Protein AF-A0A9W6WZP4-F1 (afdb_monomer_lite)

Sequence (362 aa):
MSSGFSYPQPSFQSSIYNPAFYLSLDSIGYLTYDYAQILYLSLTIGGYLSFSGSSRSISITGTSSYIDCREYRQSGTMYDLGLFEYINGVSFGSATPNKFLLCDSSSNIGGLSAVTATTLSCTNVRQGLTYYDFSSFITSIPTSLSLNDLSTSGDISCSGVINGSLAYGNQSAITTVGSLTELGINSTATNDNHIERDLDATNNNLRIGVNNSTSMILTTTGRLGLGTTSPSATLHVPGCNSFVFGAGGTTVYRLRTDSGATESALGPITYQWRTMPFTFRISKRKDKKYDAVFHDGRLVSFGGIKRNDEPYQQYRDSTPLRAFSKYDHGKIEQNQQFYKRHGPIDNSKPYTASWFSKKYLW

pLDDT: mean 71.57, std 16.2, range [43.97, 98.0]

Organism: NCBI:txid2077276

Secondary structure (DSSP, 8-state):
------PPPP----SS----PEEEE-TTS-EEEE-----------SS-----SS-------STT-----SEEEETTEEEEGGG----TT-------TTS-----TTS--TT-S----S----S-EEETTEEE-TTTTTS--SS----S----SS----SS---S------GGG-------S---------S---------SSSPPEEEEETTEEEEEE-TTS-EEES-SS-SSSEE-TT--EEEE-TT------EE-TT--EE--SS-EEEE----SEEEEE-SSTTEEEEEEETTS-EEEEEEB-TTSPBPPBS---STT-TTGGGB---HHHHHHHHHHH-S--TTSTTSHHHHHHHHH-

Structure (mmCIF, N/CA/C/O backbone):
data_AF-A0A9W6WZP4-F1
#
_entry.id   AF-A0A9W6WZP4-F1
#
loop_
_atom_site.group_PDB
_atom_site.id
_atom_site.type_symbol
_atom_site.label_atom_id
_atom_site.label_alt_id
_atom_site.label_comp_id
_atom_site.label_asym_id
_atom_site.label_entity_id
_atom_site.label_seq_id
_atom_site.pdbx_PDB_ins_code
_atom_site.Cartn_x
_atom_site.Cartn_y
_atom_site.Cartn_z
_atom_site.occupancy
_atom_site.B_iso_or_equiv
_atom_site.auth_seq_id
_atom_site.auth_comp_id
_atom_site.auth_asym_id
_atom_site.auth_atom_id
_atom_site.pdbx_PDB_model_num
ATOM 1 N N . MET A 1 1 ? 73.571 -22.586 -117.538 1.00 43.97 1 MET A N 1
ATOM 2 C CA . MET A 1 1 ? 73.679 -21.414 -116.647 1.00 43.97 1 MET A CA 1
ATOM 3 C C . MET A 1 1 ? 72.561 -20.454 -117.024 1.00 43.97 1 MET A C 1
ATOM 5 O O . MET A 1 1 ? 72.673 -19.778 -118.032 1.00 43.97 1 MET A O 1
ATOM 9 N N . SER A 1 2 ? 71.448 -20.497 -116.290 1.00 45.25 2 SER A N 1
ATOM 10 C CA . SER A 1 2 ? 70.348 -19.532 -116.393 1.00 45.25 2 SER A CA 1
ATOM 11 C C . SER A 1 2 ? 70.480 -18.620 -115.181 1.00 45.25 2 SER A C 1
ATOM 13 O O . SER A 1 2 ? 70.347 -19.087 -114.052 1.00 45.25 2 SER A O 1
ATOM 15 N N . SER A 1 3 ? 70.855 -17.366 -115.407 1.00 45.88 3 SER A N 1
ATOM 16 C CA . SER A 1 3 ? 71.045 -16.355 -114.370 1.00 45.88 3 SER A CA 1
ATOM 17 C C . SER A 1 3 ? 69.692 -15.988 -113.755 1.00 45.88 3 SER A C 1
ATOM 19 O O . SER A 1 3 ? 68.936 -15.211 -114.336 1.00 45.88 3 SER A O 1
ATOM 21 N N . GLY A 1 4 ? 69.367 -16.566 -112.598 1.00 48.47 4 GLY A N 1
ATOM 22 C CA . GLY A 1 4 ? 68.228 -16.127 -111.795 1.00 48.47 4 GLY A CA 1
ATOM 23 C C . GLY A 1 4 ? 68.489 -14.712 -111.290 1.00 48.47 4 GLY A C 1
ATOM 24 O O . GLY A 1 4 ? 69.364 -14.508 -110.450 1.00 48.47 4 GLY A O 1
ATOM 25 N N . PHE A 1 5 ? 67.775 -13.730 -111.835 1.00 51.38 5 PHE A N 1
ATOM 26 C CA . PHE A 1 5 ? 67.802 -12.362 -111.331 1.00 51.38 5 PHE A CA 1
ATOM 27 C C . PHE A 1 5 ? 67.225 -12.350 -109.909 1.00 51.38 5 PHE A C 1
ATOM 29 O O . PHE A 1 5 ? 66.024 -12.515 -109.719 1.00 51.38 5 PHE A O 1
ATOM 36 N N . SER A 1 6 ? 68.083 -12.175 -108.903 1.00 50.78 6 SER A N 1
ATOM 37 C CA . SER A 1 6 ? 67.658 -11.885 -107.533 1.00 50.78 6 SER A CA 1
ATOM 38 C C . SER A 1 6 ? 67.468 -10.377 -107.419 1.00 50.78 6 SER A C 1
ATOM 40 O O . SER A 1 6 ? 68.445 -9.631 -107.355 1.00 50.78 6 SER A O 1
ATOM 42 N N . TYR A 1 7 ? 66.220 -9.915 -107.435 1.00 52.16 7 TYR A N 1
ATOM 43 C CA . TYR A 1 7 ? 65.926 -8.514 -107.150 1.00 52.16 7 TYR A CA 1
ATOM 44 C C . TYR A 1 7 ? 66.210 -8.229 -105.665 1.00 52.16 7 TYR A C 1
ATOM 46 O O . TYR A 1 7 ? 65.879 -9.062 -104.817 1.00 52.16 7 TYR A O 1
ATOM 54 N N . PRO A 1 8 ? 66.837 -7.092 -105.320 1.00 56.03 8 PRO A N 1
ATOM 55 C CA . PRO A 1 8 ? 66.985 -6.691 -103.928 1.00 56.03 8 PRO A CA 1
ATOM 56 C C . PRO A 1 8 ? 65.604 -6.546 -103.279 1.00 56.03 8 PRO A C 1
ATOM 58 O O . PRO A 1 8 ? 64.653 -6.089 -103.915 1.00 56.03 8 PRO A O 1
ATOM 61 N N . GLN A 1 9 ? 65.498 -6.947 -102.012 1.00 53.28 9 GLN A N 1
ATOM 62 C CA . GLN A 1 9 ? 64.268 -6.824 -101.237 1.00 53.28 9 GLN A CA 1
ATOM 63 C C . GLN A 1 9 ? 63.838 -5.342 -101.219 1.00 53.28 9 GLN A C 1
ATOM 65 O O . GLN A 1 9 ? 64.643 -4.499 -100.814 1.00 53.28 9 GLN A O 1
ATOM 70 N N . PRO A 1 10 ? 62.625 -4.984 -101.684 1.00 56.31 10 PRO A N 1
ATOM 71 C CA . PRO A 1 10 ? 62.213 -3.588 -101.724 1.00 56.31 10 PRO A CA 1
ATOM 72 C C . PRO A 1 10 ? 62.127 -3.033 -100.299 1.00 56.31 10 PRO A C 1
ATOM 74 O O . PRO A 1 10 ? 61.408 -3.564 -99.452 1.00 56.31 10 PRO A O 1
ATOM 77 N N . SER A 1 11 ? 62.879 -1.967 -100.027 1.00 53.88 11 SER A N 1
ATOM 78 C CA . SER A 1 11 ? 62.799 -1.226 -98.773 1.00 53.88 11 SER A CA 1
ATOM 79 C C . SER A 1 11 ? 61.711 -0.159 -98.890 1.00 53.88 11 SER A C 1
ATOM 81 O O . SER A 1 11 ? 61.812 0.776 -99.681 1.00 53.88 11 SER A O 1
ATOM 83 N N . PHE A 1 12 ? 60.654 -0.285 -98.090 1.00 53.53 12 PHE A N 1
ATOM 84 C CA . PHE A 1 12 ? 59.635 0.754 -97.969 1.00 53.53 12 PHE A CA 1
ATOM 85 C C . PHE A 1 12 ? 59.849 1.524 -96.665 1.00 53.53 12 PHE A C 1
ATOM 87 O O . PHE A 1 12 ? 59.634 0.997 -95.576 1.00 53.53 12 PHE A O 1
ATOM 94 N N . GLN A 1 13 ? 60.278 2.783 -96.772 1.00 48.25 13 GLN A N 1
ATOM 95 C CA . GLN A 1 13 ? 60.266 3.721 -95.651 1.00 48.25 13 GLN A CA 1
ATOM 96 C C . GLN A 1 13 ? 58.912 4.435 -95.611 1.00 48.25 13 GLN A C 1
ATOM 98 O O . GLN A 1 13 ? 58.697 5.419 -96.312 1.00 48.25 13 GLN A O 1
ATOM 103 N N . SER A 1 14 ? 57.997 3.948 -94.775 1.00 45.91 14 SER A N 1
ATOM 104 C CA . SER A 1 14 ? 56.860 4.739 -94.297 1.00 45.91 14 SER A CA 1
ATOM 105 C C . SER A 1 14 ? 57.083 5.037 -92.821 1.00 45.91 14 SER A C 1
ATOM 107 O O . SER A 1 14 ? 57.310 4.127 -92.027 1.00 45.91 14 SER A O 1
ATOM 109 N N . SER A 1 15 ? 57.036 6.314 -92.441 1.00 50.53 15 SER A N 1
ATOM 110 C CA . SER A 1 15 ? 57.308 6.774 -91.073 1.00 50.53 15 SER A CA 1
ATOM 111 C C . SER A 1 15 ? 56.202 6.437 -90.064 1.00 50.53 15 SER A C 1
ATOM 113 O O . SER A 1 15 ? 56.375 6.697 -88.877 1.00 50.53 15 SER A O 1
ATOM 115 N N . ILE A 1 16 ? 55.077 5.866 -90.508 1.00 47.09 16 ILE A N 1
ATOM 116 C CA . ILE A 1 16 ? 53.892 5.640 -89.660 1.00 47.09 16 ILE A CA 1
ATOM 117 C C . ILE A 1 16 ? 53.120 4.347 -89.970 1.00 47.09 16 ILE A C 1
ATOM 119 O O . ILE A 1 16 ? 52.165 4.033 -89.265 1.00 47.09 16 ILE A O 1
ATOM 123 N N . TYR A 1 17 ? 53.517 3.564 -90.980 1.00 45.38 17 TYR A N 1
ATOM 124 C CA . TYR A 1 17 ? 52.827 2.314 -91.317 1.00 45.38 17 TYR A CA 1
ATOM 125 C C . TYR A 1 17 ? 53.799 1.300 -91.935 1.00 45.38 17 TYR A C 1
ATOM 127 O O . TYR A 1 17 ? 54.176 1.435 -93.096 1.00 45.38 17 TYR A O 1
ATOM 135 N N . ASN A 1 18 ? 54.194 0.281 -91.165 1.00 53.34 18 ASN A N 1
ATOM 136 C CA . ASN A 1 18 ? 54.861 -0.922 -91.673 1.00 53.34 18 ASN A CA 1
ATOM 137 C C . ASN A 1 18 ? 53.870 -2.095 -91.598 1.00 53.34 18 ASN A C 1
ATOM 139 O O . ASN A 1 18 ? 53.863 -2.822 -90.601 1.00 53.34 18 ASN A O 1
ATOM 143 N N . PRO A 1 19 ? 52.978 -2.261 -92.587 1.00 51.47 19 PRO A N 1
ATOM 144 C CA . PRO A 1 19 ? 52.186 -3.470 -92.668 1.00 51.47 19 PRO A CA 1
ATOM 145 C C . PRO A 1 19 ? 53.136 -4.571 -93.133 1.00 51.47 19 PRO A C 1
ATOM 147 O O . PRO A 1 19 ? 53.687 -4.487 -94.226 1.00 51.47 19 PRO A O 1
ATOM 150 N N . ALA A 1 20 ? 53.358 -5.598 -92.317 1.00 50.22 20 ALA A N 1
ATOM 151 C CA . ALA A 1 20 ? 53.994 -6.813 -92.805 1.00 50.22 20 ALA A CA 1
ATOM 152 C C . ALA A 1 20 ? 53.077 -7.416 -93.885 1.00 50.22 20 ALA A C 1
ATOM 154 O O . ALA A 1 20 ? 52.102 -8.092 -93.572 1.00 50.22 20 ALA A O 1
ATOM 155 N N . PHE A 1 21 ? 53.333 -7.092 -95.151 1.00 55.66 21 PHE A N 1
ATOM 156 C CA . PHE A 1 21 ? 52.720 -7.751 -96.296 1.00 55.66 21 PHE A CA 1
ATOM 157 C C . PHE A 1 21 ? 53.487 -9.040 -96.572 1.00 55.66 21 PHE A C 1
ATOM 159 O O . PHE A 1 21 ? 54.720 -9.055 -96.593 1.00 55.66 21 PHE A O 1
ATOM 166 N N . TYR A 1 22 ? 52.760 -10.129 -96.799 1.00 54.91 22 TYR A N 1
ATOM 167 C CA . TYR A 1 22 ? 53.367 -11.357 -97.293 1.00 54.91 22 TYR A CA 1
ATOM 168 C C . TYR A 1 22 ? 53.525 -11.222 -98.807 1.00 54.91 22 TYR A C 1
ATOM 170 O O . TYR A 1 22 ? 52.541 -11.056 -99.524 1.00 54.91 22 TYR A O 1
ATOM 178 N N . LEU A 1 23 ? 54.770 -11.247 -99.282 1.00 54.41 23 LEU A N 1
ATOM 179 C CA . LEU A 1 23 ? 55.071 -11.362 -100.704 1.00 54.41 23 LEU A CA 1
ATOM 180 C C . LEU A 1 23 ? 55.164 -12.845 -101.053 1.00 54.41 23 LEU A C 1
ATOM 182 O O . LEU A 1 23 ? 55.965 -13.576 -100.468 1.00 54.41 23 LEU A O 1
ATOM 186 N N . SER A 1 24 ? 54.365 -13.282 -102.014 1.00 58.47 24 SER A N 1
ATOM 187 C CA . SER A 1 24 ? 54.436 -14.621 -102.599 1.00 58.47 24 SER A CA 1
ATOM 188 C C . SER A 1 24 ? 54.523 -14.513 -104.118 1.00 58.47 24 SER A C 1
ATOM 190 O O . SER A 1 24 ? 54.155 -13.494 -104.701 1.00 58.47 24 SER A O 1
ATOM 192 N N . LEU A 1 25 ? 55.054 -15.549 -104.764 1.00 60.50 25 LEU A N 1
ATOM 193 C CA . LEU A 1 25 ? 54.923 -15.704 -106.209 1.00 60.50 25 LEU A CA 1
ATOM 194 C C . LEU A 1 25 ? 53.608 -16.427 -106.488 1.00 60.50 25 LEU A C 1
ATOM 196 O O . LEU A 1 25 ? 53.311 -17.433 -105.838 1.00 60.50 25 LEU A O 1
ATOM 200 N N . ASP A 1 26 ? 52.839 -15.931 -107.448 1.00 64.06 26 ASP A N 1
ATOM 201 C CA . ASP A 1 26 ? 51.708 -16.678 -107.978 1.00 64.06 26 ASP A CA 1
ATOM 202 C C . ASP A 1 26 ? 52.184 -17.880 -108.814 1.00 64.06 26 ASP A C 1
ATOM 204 O O . ASP A 1 26 ? 53.377 -18.073 -109.075 1.00 64.06 26 ASP A O 1
ATOM 208 N N . SER A 1 27 ? 51.242 -18.718 -109.249 1.00 59.06 27 SER A N 1
ATOM 209 C CA . SER A 1 27 ? 51.539 -19.941 -110.008 1.00 59.06 27 SER A CA 1
ATOM 210 C C . SER A 1 27 ? 52.224 -19.701 -111.360 1.00 59.06 27 SER A C 1
ATOM 212 O O . SER A 1 27 ? 52.605 -20.665 -112.021 1.00 59.06 27 SER A O 1
ATOM 214 N N . ILE A 1 28 ? 52.347 -18.444 -111.792 1.00 65.62 28 ILE A N 1
ATOM 215 C CA . ILE A 1 28 ? 52.935 -18.020 -113.065 1.00 65.62 28 ILE A CA 1
ATOM 216 C C . ILE A 1 28 ? 54.260 -17.264 -112.847 1.00 65.62 28 ILE A C 1
ATOM 218 O O . ILE A 1 28 ? 54.920 -16.888 -113.815 1.00 65.62 28 ILE A O 1
ATOM 222 N N . GLY A 1 29 ? 54.689 -17.094 -111.591 1.00 60.16 29 GLY A N 1
ATOM 223 C CA . GLY A 1 29 ? 55.960 -16.473 -111.229 1.00 60.16 29 GLY A CA 1
ATOM 224 C C . GLY A 1 29 ? 55.917 -14.947 -111.119 1.00 60.16 29 GLY A C 1
ATOM 225 O O . GLY A 1 29 ? 56.980 -14.326 -111.128 1.00 60.16 29 GLY A O 1
ATOM 226 N N . TYR A 1 30 ? 54.734 -14.335 -110.998 1.00 62.56 30 TYR A N 1
ATOM 227 C CA . TYR A 1 30 ? 54.603 -12.906 -110.700 1.00 62.56 30 TYR A CA 1
ATOM 228 C C . TYR A 1 30 ? 54.438 -12.665 -109.198 1.00 62.56 30 TYR A C 1
ATOM 230 O O . TYR A 1 30 ? 53.863 -13.473 -108.475 1.00 62.56 30 TYR A O 1
ATOM 238 N N . LEU A 1 31 ? 54.971 -11.545 -108.711 1.00 57.06 31 LEU A N 1
ATOM 239 C CA . LEU A 1 31 ? 54.938 -11.182 -107.296 1.00 57.06 31 LEU A CA 1
ATOM 240 C C . LEU A 1 31 ? 53.551 -10.635 -106.909 1.00 57.06 31 LEU A C 1
ATOM 242 O O . LEU A 1 31 ? 53.106 -9.640 -107.479 1.00 57.06 31 LEU A O 1
ATOM 246 N N . THR A 1 32 ? 52.901 -11.237 -105.914 1.00 59.53 32 THR A N 1
ATOM 247 C CA . THR A 1 32 ? 51.626 -10.778 -105.332 1.00 59.53 32 THR A CA 1
ATOM 248 C C . THR A 1 32 ? 51.806 -10.340 -103.876 1.00 59.53 32 THR A C 1
ATOM 250 O O . THR A 1 32 ? 52.673 -10.871 -103.179 1.00 59.53 32 THR A O 1
ATOM 253 N N . TYR A 1 33 ? 51.000 -9.378 -103.407 1.00 58.97 33 TYR A N 1
ATOM 254 C CA . TYR A 1 33 ? 51.024 -8.865 -102.027 1.00 58.97 33 TYR A CA 1
ATOM 255 C C . TYR A 1 33 ? 49.627 -8.909 -101.386 1.00 58.97 33 TYR A C 1
ATOM 257 O O . TYR A 1 33 ? 48.634 -8.728 -102.088 1.00 58.97 33 TYR A O 1
ATOM 265 N N . ASP A 1 34 ? 49.559 -9.102 -100.061 1.00 57.06 34 ASP A N 1
ATOM 266 C CA . ASP A 1 34 ? 48.309 -9.057 -99.280 1.00 57.06 34 ASP A CA 1
ATOM 267 C C . ASP A 1 34 ? 48.497 -8.324 -97.930 1.00 57.06 34 ASP A C 1
ATOM 269 O O . ASP A 1 34 ? 49.597 -8.328 -97.366 1.00 57.06 34 ASP A O 1
ATOM 273 N N . TYR A 1 35 ? 47.453 -7.660 -97.415 1.00 53.34 35 TYR A N 1
ATOM 274 C CA . TYR A 1 35 ? 47.538 -6.776 -96.233 1.00 53.34 35 TYR A CA 1
ATOM 275 C C . TYR A 1 35 ? 47.220 -7.493 -94.903 1.00 53.34 35 TYR A C 1
ATOM 277 O O . TYR A 1 35 ? 46.187 -8.144 -94.768 1.00 53.34 35 TYR A O 1
ATOM 285 N N . ALA A 1 36 ? 48.036 -7.277 -93.860 1.00 54.62 36 ALA A N 1
ATOM 286 C CA . ALA A 1 36 ? 47.717 -7.679 -92.482 1.00 54.62 36 ALA A CA 1
ATOM 287 C C . ALA A 1 36 ? 46.726 -6.690 -91.823 1.00 54.62 36 ALA A C 1
ATOM 289 O O . ALA A 1 36 ? 46.988 -5.490 -91.757 1.00 54.62 36 ALA A O 1
ATOM 290 N N . GLN A 1 37 ? 45.581 -7.176 -91.330 1.00 48.94 37 GLN A N 1
ATOM 291 C CA . GLN A 1 37 ? 44.402 -6.340 -91.037 1.00 48.94 37 GLN A CA 1
ATOM 292 C C . GLN A 1 37 ? 44.351 -5.614 -89.673 1.00 48.94 37 GLN A C 1
ATOM 294 O O . GLN A 1 37 ? 43.348 -4.955 -89.409 1.00 48.94 37 GLN A O 1
ATOM 299 N N . ILE A 1 38 ? 45.356 -5.674 -88.786 1.00 48.91 38 ILE A N 1
ATOM 300 C CA . ILE A 1 38 ? 45.236 -5.024 -87.458 1.00 48.91 38 ILE A CA 1
ATOM 301 C C . ILE A 1 38 ? 46.539 -4.337 -87.022 1.00 48.91 38 ILE A C 1
ATOM 303 O O . ILE A 1 38 ? 47.577 -4.980 -86.892 1.00 48.91 38 ILE A O 1
ATOM 307 N N . LEU A 1 39 ? 46.457 -3.028 -86.748 1.00 47.19 39 LEU A N 1
ATOM 308 C CA . LEU A 1 39 ? 47.535 -2.186 -86.222 1.00 47.19 39 LEU A CA 1
ATOM 309 C C . LEU A 1 39 ? 47.189 -1.724 -84.793 1.00 47.19 39 LEU A C 1
ATOM 311 O O . LEU A 1 39 ? 46.224 -0.987 -84.603 1.00 47.19 39 LEU A O 1
ATOM 315 N N . TYR A 1 40 ? 47.994 -2.107 -83.798 1.00 50.44 40 TYR A N 1
ATOM 316 C CA . TYR A 1 40 ? 47.905 -1.571 -82.434 1.00 50.44 40 TYR A CA 1
ATOM 317 C C . TYR A 1 40 ? 48.814 -0.340 -82.305 1.00 50.44 40 TYR A C 1
ATOM 319 O O . TYR A 1 40 ? 50.035 -0.470 -82.265 1.00 50.44 40 TYR A O 1
ATOM 327 N N . LEU A 1 41 ? 48.228 0.859 -82.256 1.00 53.62 41 LEU A N 1
ATOM 328 C CA . LEU A 1 41 ? 48.945 2.112 -81.998 1.00 53.62 41 LEU A CA 1
ATOM 329 C C . LEU A 1 41 ? 48.732 2.546 -80.544 1.00 53.62 41 LEU A C 1
ATOM 331 O O . LEU A 1 41 ? 47.594 2.721 -80.111 1.00 53.62 41 LEU A O 1
ATOM 335 N N . SER A 1 42 ? 49.817 2.809 -79.818 1.00 58.12 42 SER A N 1
ATOM 336 C CA . SER A 1 42 ? 49.769 3.644 -78.614 1.00 58.12 42 SER A CA 1
ATOM 337 C C . SER A 1 42 ? 49.714 5.107 -79.057 1.00 58.12 42 SER A C 1
ATOM 339 O O . SER A 1 42 ? 50.691 5.621 -79.601 1.00 58.12 42 SER A O 1
ATOM 341 N N . LEU A 1 43 ? 48.574 5.775 -78.868 1.00 63.31 43 LEU A N 1
ATOM 342 C CA . LEU A 1 43 ? 48.374 7.171 -79.264 1.00 63.31 43 LEU A CA 1
ATOM 343 C C . LEU A 1 43 ? 48.440 8.089 -78.035 1.00 63.31 43 LEU A C 1
ATOM 345 O O . LEU A 1 43 ? 47.518 8.110 -77.224 1.00 63.31 43 LEU A O 1
ATOM 349 N N . THR A 1 44 ? 49.510 8.876 -77.924 1.00 65.25 44 THR A N 1
ATOM 350 C CA . THR A 1 44 ? 49.619 9.967 -76.941 1.00 65.25 44 THR A CA 1
ATOM 351 C C . THR A 1 44 ? 49.294 11.287 -77.632 1.00 65.25 44 THR A C 1
ATOM 353 O O . THR A 1 44 ? 49.992 11.682 -78.564 1.00 65.25 44 THR A O 1
ATOM 356 N N . ILE A 1 45 ? 48.246 11.984 -77.186 1.00 68.38 45 ILE A N 1
ATOM 357 C CA . ILE A 1 45 ? 47.808 13.262 -77.769 1.00 68.38 45 ILE A CA 1
ATOM 358 C C . ILE A 1 45 ? 48.088 14.378 -76.763 1.00 68.38 45 ILE A C 1
ATOM 360 O O . ILE A 1 45 ? 47.509 14.398 -75.683 1.00 68.38 45 ILE A O 1
ATOM 364 N N . GLY A 1 46 ? 48.955 15.329 -77.119 1.00 64.00 46 GLY A N 1
ATOM 365 C CA . GLY A 1 46 ? 49.271 16.512 -76.301 1.00 64.00 46 GLY A CA 1
ATOM 366 C C . GLY A 1 46 ? 48.266 17.666 -76.438 1.00 64.00 46 GLY A C 1
ATOM 367 O O . GLY A 1 46 ? 48.646 18.822 -76.295 1.00 64.00 46 GLY A O 1
ATOM 368 N N . GLY A 1 47 ? 47.011 17.375 -76.789 1.00 73.00 47 GLY A N 1
ATOM 369 C CA . GLY A 1 47 ? 45.992 18.363 -77.151 1.00 73.00 47 GLY A CA 1
ATOM 370 C C . GLY A 1 47 ? 44.594 17.748 -77.258 1.00 73.00 47 GLY A C 1
ATOM 371 O O . GLY A 1 47 ? 44.319 16.713 -76.657 1.00 73.00 47 GLY A O 1
ATOM 372 N N . TYR A 1 48 ? 43.700 18.375 -78.027 1.00 67.94 48 TYR A N 1
ATOM 373 C CA . TYR A 1 48 ? 42.313 17.915 -78.145 1.00 67.94 48 TYR A CA 1
ATOM 374 C C . TYR A 1 48 ? 42.181 16.684 -79.047 1.00 67.94 48 TYR A C 1
ATOM 376 O O . TYR A 1 48 ? 42.569 16.710 -80.215 1.00 67.94 48 TYR A O 1
ATOM 384 N N . LEU A 1 49 ? 41.545 15.634 -78.529 1.00 72.44 49 LEU A N 1
ATOM 385 C CA . LE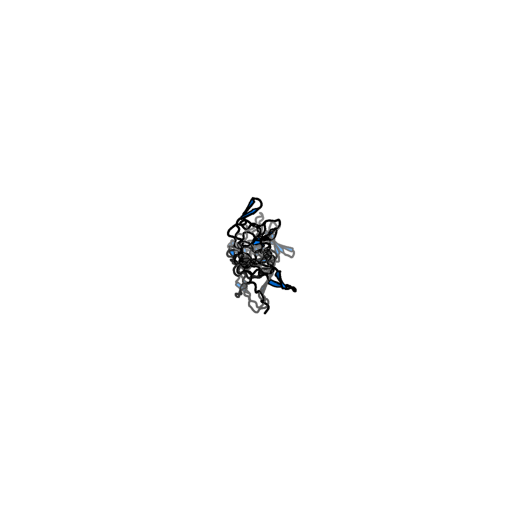U A 1 49 ? 41.029 14.532 -79.336 1.00 72.44 49 LEU A CA 1
ATOM 386 C C . LEU A 1 49 ? 39.604 14.871 -79.788 1.00 72.44 49 LEU A C 1
ATOM 388 O O . LEU A 1 49 ? 38.689 14.940 -78.970 1.00 72.44 49 LEU A O 1
ATOM 392 N N . SER A 1 50 ? 39.418 15.090 -81.091 1.00 74.12 50 SER A N 1
ATOM 393 C CA . SER A 1 50 ? 38.104 15.334 -81.688 1.00 74.12 50 SER A CA 1
ATOM 394 C C . SER A 1 50 ? 37.640 14.110 -82.462 1.00 74.12 50 SER A C 1
ATOM 396 O O . SER A 1 50 ? 38.370 13.570 -83.290 1.00 74.12 50 SER A O 1
ATOM 398 N N . PHE A 1 51 ? 36.402 13.700 -82.226 1.00 76.56 51 PHE A N 1
ATOM 399 C CA . PHE A 1 51 ? 35.722 12.721 -83.059 1.00 76.56 51 PHE A CA 1
ATOM 400 C C . PHE A 1 51 ? 34.810 13.496 -84.040 1.00 76.56 51 PHE A C 1
ATOM 402 O O . PHE A 1 51 ? 34.272 14.546 -83.684 1.00 76.56 51 PHE A O 1
ATOM 409 N N . SER A 1 52 ? 34.491 12.960 -85.231 1.00 74.81 52 SER A N 1
ATOM 410 C CA . SER A 1 52 ? 33.381 13.408 -86.127 1.00 74.81 52 SER A CA 1
ATOM 411 C C . SER A 1 52 ? 32.299 12.305 -86.294 1.00 74.81 52 SER A C 1
ATOM 413 O O . SER A 1 52 ? 32.590 11.153 -85.989 1.00 74.81 52 SER A O 1
ATOM 415 N N . GLY A 1 53 ? 31.039 12.637 -86.622 1.00 70.12 53 GLY A N 1
ATOM 416 C CA . GLY A 1 53 ? 29.949 11.653 -86.831 1.00 70.12 53 GLY A CA 1
ATOM 417 C C . GLY A 1 53 ? 28.907 11.496 -85.703 1.00 70.12 53 GLY A C 1
ATOM 418 O O . GLY A 1 53 ? 29.066 12.030 -84.606 1.00 70.12 53 GLY A O 1
ATOM 419 N N . SER A 1 54 ? 27.816 10.776 -86.003 1.00 67.94 54 SER A N 1
ATOM 420 C CA . SER A 1 54 ? 26.588 10.709 -85.183 1.00 67.94 54 SER A CA 1
ATOM 421 C C . SER A 1 54 ? 26.663 9.800 -83.948 1.00 67.94 54 SER A C 1
ATOM 423 O O . SER A 1 54 ? 25.844 9.942 -83.045 1.00 67.94 54 SER A O 1
ATOM 425 N N . SER A 1 55 ? 27.635 8.886 -83.871 1.00 65.38 55 SER A N 1
ATOM 426 C CA . SER A 1 55 ? 27.833 7.995 -82.719 1.00 65.38 55 SER A CA 1
ATOM 427 C C . SER A 1 55 ? 29.285 8.054 -82.267 1.00 65.38 55 SER A C 1
ATOM 429 O O . SER A 1 55 ? 30.197 7.768 -83.037 1.00 65.38 55 SER A O 1
ATOM 431 N N . ARG A 1 56 ? 29.499 8.465 -81.016 1.00 74.19 56 ARG A N 1
ATOM 432 C CA . ARG A 1 56 ? 30.825 8.663 -80.424 1.00 74.19 56 ARG A CA 1
ATOM 433 C C . ARG A 1 56 ? 30.870 7.897 -79.118 1.00 74.19 56 ARG A C 1
ATOM 435 O O . ARG A 1 56 ? 30.117 8.220 -78.206 1.00 74.19 56 ARG A O 1
ATOM 442 N N . SER A 1 57 ? 31.734 6.900 -79.027 1.00 69.56 57 SER A N 1
ATOM 443 C CA . SER A 1 57 ? 31.947 6.141 -77.798 1.00 69.56 57 SER A CA 1
ATOM 444 C C . SER A 1 57 ? 33.427 6.151 -77.460 1.00 69.56 57 SER A C 1
ATOM 446 O O . SER A 1 57 ? 34.246 5.731 -78.276 1.00 69.56 57 SER A O 1
ATOM 448 N N . ILE A 1 58 ? 33.760 6.597 -76.253 1.00 73.31 58 ILE A N 1
ATOM 449 C CA . ILE A 1 58 ? 35.079 6.382 -75.660 1.00 73.31 58 ILE A CA 1
ATOM 450 C C . ILE A 1 58 ? 34.908 5.217 -74.687 1.00 73.31 58 ILE A C 1
ATOM 452 O O . ILE A 1 58 ? 34.193 5.344 -73.697 1.00 73.31 58 ILE A O 1
ATOM 456 N N . SER A 1 59 ? 35.514 4.069 -74.992 1.00 71.38 59 SER A N 1
ATOM 457 C CA . SER A 1 59 ? 35.587 2.943 -74.061 1.00 71.38 59 SER A CA 1
ATOM 458 C C . SER A 1 59 ? 36.945 2.981 -73.378 1.00 71.38 59 SER A C 1
ATOM 460 O O . SER A 1 59 ? 37.976 2.988 -74.047 1.00 71.38 59 SER A O 1
ATOM 462 N N . ILE A 1 60 ? 36.936 3.052 -72.052 1.00 74.56 60 ILE A N 1
ATOM 463 C CA . ILE A 1 60 ? 38.145 3.039 -71.239 1.00 74.56 60 ILE A CA 1
ATOM 464 C C . ILE A 1 60 ? 38.144 1.725 -70.467 1.00 74.56 60 ILE A C 1
ATOM 466 O O . ILE A 1 60 ? 37.244 1.464 -69.672 1.00 74.56 60 ILE A O 1
ATOM 470 N N . THR A 1 61 ? 39.139 0.888 -70.731 1.00 69.62 61 THR A N 1
ATOM 471 C CA . THR A 1 61 ? 39.264 -0.455 -70.158 1.00 69.62 61 THR A CA 1
ATOM 472 C C . THR A 1 61 ? 40.631 -0.623 -69.509 1.00 69.62 61 THR A C 1
ATOM 474 O O . THR A 1 61 ? 41.615 -0.088 -70.014 1.00 69.62 61 THR A O 1
ATOM 477 N N . GLY A 1 62 ? 40.707 -1.431 -68.453 1.00 67.38 62 GLY A N 1
ATOM 478 C CA . GLY A 1 62 ? 41.947 -1.703 -67.724 1.00 67.38 62 GLY A CA 1
ATOM 479 C C . GLY A 1 62 ? 41.899 -1.212 -66.277 1.00 67.38 62 GLY A C 1
ATOM 480 O O . GLY A 1 62 ? 41.052 -0.408 -65.892 1.00 67.38 62 GLY A O 1
ATOM 481 N N . THR A 1 63 ? 42.792 -1.739 -65.443 1.00 66.06 63 THR A N 1
ATOM 482 C CA . THR A 1 63 ? 42.931 -1.310 -64.047 1.00 66.06 63 THR A CA 1
ATOM 483 C C . THR A 1 63 ? 43.594 0.068 -63.986 1.00 66.06 63 THR A C 1
ATOM 485 O O . THR A 1 63 ? 44.596 0.288 -64.663 1.00 66.06 63 THR A O 1
ATOM 488 N N . SER A 1 64 ? 43.064 0.970 -63.153 1.00 67.81 64 SER A N 1
ATOM 489 C CA . SER A 1 64 ? 43.586 2.334 -62.917 1.00 67.81 64 SER A CA 1
ATOM 490 C C . SER A 1 64 ? 43.396 3.351 -64.048 1.00 67.81 64 SER A C 1
ATOM 492 O O . SER A 1 64 ? 44.032 4.404 -64.037 1.00 67.81 64 SER A O 1
ATOM 494 N N . SER A 1 65 ? 42.514 3.091 -65.011 1.00 71.50 65 SER A N 1
ATOM 495 C CA . SER A 1 65 ? 42.120 4.116 -65.978 1.00 71.50 65 SER A CA 1
ATOM 496 C C . SER A 1 65 ? 41.162 5.129 -65.339 1.00 71.50 65 SER A C 1
ATOM 498 O O . SER A 1 65 ? 40.210 4.740 -64.666 1.00 71.50 65 SER A O 1
ATOM 500 N N . TYR A 1 66 ? 41.393 6.423 -65.557 1.00 66.50 66 TYR A N 1
ATOM 501 C CA . TYR A 1 66 ? 40.539 7.496 -65.046 1.00 66.50 66 TYR A CA 1
ATOM 502 C C . TYR A 1 66 ? 40.332 8.578 -66.109 1.00 66.50 66 TYR A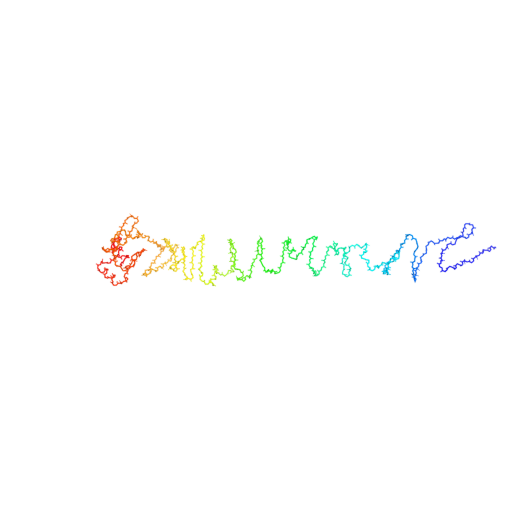 C 1
ATOM 504 O O . TYR A 1 66 ? 41.196 8.803 -66.956 1.00 66.50 66 TYR A O 1
ATOM 512 N N . ILE A 1 67 ? 39.174 9.238 -66.066 1.00 69.75 67 ILE A N 1
ATOM 513 C CA . ILE A 1 67 ? 38.919 10.484 -66.794 1.00 69.75 67 ILE A CA 1
ATOM 514 C C . ILE A 1 67 ? 39.034 11.604 -65.765 1.00 69.75 67 ILE A C 1
ATOM 516 O O . ILE A 1 67 ? 38.190 11.703 -64.878 1.00 69.75 67 ILE A O 1
ATOM 520 N N . ASP A 1 68 ? 40.063 12.440 -65.875 1.00 68.44 68 ASP A N 1
ATOM 521 C CA . ASP A 1 68 ? 40.139 13.687 -65.112 1.00 68.44 68 ASP A CA 1
ATOM 522 C C . ASP A 1 68 ? 39.501 14.798 -65.942 1.00 68.44 68 ASP A C 1
ATOM 524 O O . ASP A 1 68 ? 40.096 15.352 -66.867 1.00 68.44 68 ASP A O 1
ATOM 528 N N . CYS A 1 69 ? 38.219 15.027 -65.688 1.00 68.50 69 CYS A N 1
ATOM 529 C CA . CYS A 1 69 ? 37.407 15.987 -66.408 1.00 68.50 69 CYS A CA 1
ATOM 530 C C . CYS A 1 69 ? 36.546 16.734 -65.394 1.00 68.50 69 CYS A C 1
ATOM 532 O O . CYS A 1 69 ? 35.698 16.136 -64.736 1.00 68.50 69 CYS A O 1
ATOM 534 N N . ARG A 1 70 ? 36.771 18.045 -65.263 1.00 69.75 70 ARG A N 1
ATOM 535 C CA . ARG A 1 70 ? 35.928 18.919 -64.434 1.00 69.75 70 ARG A CA 1
ATOM 536 C C . ARG A 1 70 ? 34.759 19.524 -65.203 1.00 69.75 70 ARG A C 1
ATOM 538 O O . ARG A 1 70 ? 33.732 19.816 -64.609 1.00 69.75 70 ARG A O 1
ATOM 545 N N . GLU A 1 71 ? 34.885 19.676 -66.517 1.00 77.50 71 GLU A N 1
ATOM 546 C CA . GLU A 1 71 ? 33.891 20.365 -67.338 1.00 77.50 71 GLU A CA 1
ATOM 547 C C . GLU A 1 71 ? 33.554 19.557 -68.594 1.00 77.50 71 GLU A C 1
ATOM 549 O O . GLU A 1 71 ? 34.437 19.169 -69.362 1.00 77.50 71 GLU A O 1
ATOM 554 N N . TYR A 1 72 ? 32.261 19.354 -68.836 1.00 79.12 72 TYR A N 1
ATOM 555 C CA . TYR A 1 72 ? 31.725 18.852 -70.097 1.00 79.12 72 TYR A CA 1
ATOM 556 C C . TYR A 1 72 ? 31.013 19.989 -70.825 1.00 79.12 72 TYR A C 1
ATOM 558 O O . TYR A 1 72 ? 30.219 20.707 -70.228 1.00 79.12 72 TYR A O 1
ATOM 566 N N . ARG A 1 73 ? 31.262 20.168 -72.126 1.00 73.56 73 ARG A N 1
ATOM 567 C CA . ARG A 1 73 ? 30.587 21.200 -72.923 1.00 73.56 73 ARG A CA 1
ATOM 568 C C . ARG A 1 73 ? 29.801 20.573 -74.063 1.00 73.56 73 ARG A C 1
ATOM 570 O O . ARG A 1 73 ? 30.385 19.925 -74.926 1.00 73.56 73 ARG A O 1
ATOM 577 N N . GLN A 1 74 ? 28.497 20.830 -74.117 1.00 79.06 74 GLN A N 1
ATOM 578 C CA . GLN A 1 74 ? 27.629 20.373 -75.202 1.00 79.06 74 GLN A CA 1
ATOM 579 C C . GLN A 1 74 ? 26.923 21.562 -75.841 1.00 79.06 74 GLN A C 1
ATOM 581 O O . GLN A 1 74 ? 26.289 22.358 -75.154 1.00 79.06 74 GLN A O 1
ATOM 586 N N . SER A 1 75 ? 27.057 21.698 -77.164 1.00 73.81 75 SER A N 1
ATOM 587 C CA . SER A 1 75 ? 26.402 22.757 -77.951 1.00 73.81 75 SER A CA 1
ATOM 588 C C . SER A 1 75 ? 26.623 24.179 -77.405 1.00 73.81 75 SER A C 1
ATOM 590 O O . SER A 1 75 ? 25.748 25.031 -77.500 1.00 73.81 75 SER A O 1
ATOM 592 N N . GLY A 1 76 ? 27.796 24.438 -76.817 1.00 72.31 76 GLY A N 1
ATOM 593 C CA . GLY A 1 76 ? 28.157 25.740 -76.245 1.00 72.31 76 GLY A CA 1
ATOM 594 C C . GLY A 1 76 ? 27.847 25.912 -74.752 1.00 72.31 76 GLY A C 1
ATOM 595 O O . GLY A 1 76 ? 28.445 26.796 -74.134 1.00 72.31 76 GLY A O 1
ATOM 596 N N . THR A 1 77 ? 27.038 25.039 -74.148 1.00 68.81 77 THR A N 1
ATOM 597 C CA . THR A 1 77 ? 26.718 25.043 -72.709 1.00 68.81 77 THR A CA 1
ATOM 598 C C . THR A 1 77 ? 27.753 24.252 -71.919 1.00 68.81 77 THR A C 1
ATOM 600 O O . THR A 1 77 ? 28.066 23.125 -72.299 1.00 68.81 77 THR A O 1
ATOM 603 N N . MET A 1 78 ? 28.290 24.838 -70.845 1.00 76.62 78 MET A N 1
ATOM 604 C CA . MET A 1 78 ? 29.233 24.181 -69.930 1.00 76.62 78 MET A CA 1
ATOM 605 C C . MET A 1 78 ? 28.481 23.508 -68.778 1.00 76.62 78 MET A C 1
ATOM 607 O O . MET A 1 78 ? 27.575 24.104 -68.199 1.00 76.62 78 MET A O 1
ATOM 611 N N . TYR A 1 79 ? 28.883 22.287 -68.451 1.00 69.56 79 TYR A N 1
ATOM 612 C CA . TYR A 1 79 ? 28.382 21.465 -67.359 1.00 69.56 79 TYR A CA 1
ATOM 613 C C . TYR A 1 79 ? 29.561 21.130 -66.443 1.00 69.56 79 TYR A C 1
ATOM 615 O O . TYR A 1 79 ? 30.518 20.496 -66.887 1.00 69.56 79 TYR A O 1
ATOM 623 N N . ASP A 1 80 ? 29.497 21.554 -65.183 1.00 72.12 80 ASP A N 1
ATOM 624 C CA . ASP A 1 80 ? 30.464 21.153 -64.159 1.00 72.12 80 ASP A CA 1
ATOM 625 C C . ASP A 1 80 ? 30.161 19.710 -63.737 1.00 72.12 80 ASP A C 1
ATOM 627 O O . ASP A 1 80 ? 29.123 19.417 -63.137 1.00 72.12 80 ASP A O 1
ATOM 631 N N . LEU A 1 81 ? 31.052 18.790 -64.097 1.00 66.25 81 LEU A N 1
ATOM 632 C CA . LEU A 1 81 ? 30.906 17.373 -63.774 1.00 66.25 81 LEU A CA 1
ATOM 633 C C . LEU A 1 81 ? 31.272 17.067 -62.314 1.00 66.25 81 LEU A C 1
ATOM 635 O O . LEU A 1 81 ? 30.967 15.981 -61.829 1.00 66.25 81 LEU A O 1
ATOM 639 N N . GLY A 1 82 ? 31.852 18.024 -61.583 1.00 62.78 82 GLY A N 1
ATOM 640 C CA . GLY A 1 82 ? 32.002 17.968 -60.129 1.00 62.78 82 GLY A CA 1
ATOM 641 C C . GLY A 1 82 ? 30.678 18.114 -59.368 1.00 62.78 82 GLY A C 1
ATOM 642 O O . GLY A 1 82 ? 30.623 17.779 -58.188 1.00 62.78 82 GLY A O 1
ATOM 643 N N . LEU A 1 83 ? 29.607 18.558 -60.039 1.00 59.94 83 LEU A N 1
ATOM 644 C CA . LEU A 1 83 ? 28.250 18.694 -59.489 1.00 59.94 83 LEU A CA 1
ATOM 645 C C . LEU A 1 83 ? 27.315 17.537 -59.890 1.00 59.94 83 LEU A C 1
ATOM 647 O O . LEU A 1 83 ? 26.106 17.615 -59.672 1.00 59.94 83 LEU A O 1
ATOM 651 N N . PHE A 1 84 ? 27.839 16.471 -60.507 1.00 59.22 84 PHE A N 1
ATOM 652 C CA . PHE A 1 84 ? 27.040 15.335 -60.977 1.00 59.22 84 PHE A CA 1
ATOM 653 C C . PHE A 1 84 ? 26.533 14.490 -59.791 1.00 59.22 84 PHE A C 1
ATOM 655 O O . PHE A 1 84 ? 27.140 13.505 -59.384 1.00 59.22 84 PHE A O 1
ATOM 662 N N . GLU A 1 85 ? 25.388 14.882 -59.234 1.00 55.88 85 GLU A N 1
ATOM 663 C CA . GLU A 1 85 ? 24.725 14.250 -58.080 1.00 55.88 85 GLU A CA 1
ATOM 664 C C . GLU A 1 85 ? 24.072 12.884 -58.410 1.00 55.88 85 GLU A C 1
ATOM 666 O O . GLU A 1 85 ? 23.521 12.220 -57.539 1.00 55.88 85 GLU A O 1
ATOM 671 N N . TYR A 1 86 ? 24.155 12.410 -59.659 1.00 53.00 86 TYR A N 1
ATOM 672 C CA . TYR A 1 86 ? 23.514 11.168 -60.107 1.00 53.00 86 TYR A CA 1
ATOM 673 C C . TYR A 1 86 ? 24.457 10.293 -60.937 1.00 53.00 86 TYR A C 1
ATOM 675 O O . TYR A 1 86 ? 24.490 10.369 -62.166 1.00 53.00 86 TYR A O 1
ATOM 683 N N . ILE A 1 87 ? 25.180 9.388 -60.276 1.00 56.44 87 ILE A N 1
ATOM 684 C CA . ILE A 1 87 ? 25.808 8.248 -60.955 1.00 56.44 87 ILE A CA 1
ATOM 685 C C . ILE A 1 87 ? 24.796 7.096 -60.966 1.00 56.44 87 ILE A C 1
ATOM 687 O O . ILE A 1 87 ? 24.625 6.386 -59.977 1.00 56.44 87 ILE A O 1
ATOM 691 N N . ASN A 1 88 ? 24.110 6.904 -62.092 1.00 45.50 88 ASN A N 1
ATOM 692 C CA . ASN A 1 88 ? 23.284 5.717 -62.316 1.00 45.50 88 ASN A CA 1
ATOM 693 C C . ASN A 1 88 ? 24.178 4.482 -62.534 1.00 45.50 88 ASN A C 1
ATOM 695 O O . ASN A 1 88 ? 25.100 4.529 -63.345 1.00 45.50 88 ASN A O 1
ATOM 699 N N . GLY A 1 89 ? 23.881 3.371 -61.845 1.00 44.88 89 GLY A N 1
ATOM 700 C CA . GLY A 1 89 ? 24.531 2.069 -62.069 1.00 44.88 89 GLY A CA 1
ATOM 701 C C . GLY A 1 89 ? 25.372 1.508 -60.916 1.00 44.88 89 GLY A C 1
ATOM 702 O O . GLY A 1 89 ? 26.013 0.474 -61.089 1.00 44.88 89 GLY A O 1
ATOM 703 N N . VAL A 1 90 ? 25.371 2.134 -59.736 1.00 51.62 90 VAL A N 1
ATOM 704 C CA . VAL A 1 90 ? 26.011 1.550 -58.547 1.00 51.62 90 VAL A CA 1
ATOM 705 C C . VAL A 1 90 ? 25.005 0.638 -57.841 1.00 51.62 90 VAL A C 1
ATOM 707 O O . VAL A 1 90 ? 23.959 1.094 -57.388 1.00 51.62 90 VAL A O 1
ATOM 710 N N . SER A 1 91 ? 25.295 -0.661 -57.754 1.00 48.34 91 SER A N 1
ATOM 711 C CA . SER A 1 91 ? 24.481 -1.590 -56.961 1.00 48.34 91 SER A CA 1
ATOM 712 C C . SER A 1 91 ? 24.690 -1.297 -55.471 1.00 48.34 91 SER A C 1
ATOM 714 O O . SER A 1 91 ? 25.837 -1.154 -55.042 1.00 48.34 91 SER A O 1
ATOM 716 N N . PHE A 1 92 ? 23.613 -1.205 -54.682 1.00 45.94 92 PHE A N 1
ATOM 717 C CA . PHE A 1 92 ? 23.687 -0.961 -53.236 1.00 45.94 92 PHE A CA 1
ATOM 718 C C . PHE A 1 92 ? 24.556 -2.036 -52.560 1.00 45.94 92 PHE A C 1
ATOM 720 O O . PHE A 1 92 ? 24.161 -3.195 -52.454 1.00 45.94 92 PHE A O 1
ATOM 727 N N . GLY A 1 93 ? 25.769 -1.664 -52.153 1.00 49.09 93 GLY A N 1
ATOM 728 C CA . GLY A 1 93 ? 26.694 -2.514 -51.404 1.00 49.09 93 GLY A CA 1
ATOM 729 C C . GLY A 1 93 ? 26.749 -2.104 -49.933 1.00 49.09 93 GLY A C 1
ATOM 730 O O . GLY A 1 93 ? 26.508 -0.944 -49.603 1.00 49.09 93 GLY A O 1
ATOM 731 N N . SER A 1 94 ? 27.079 -3.046 -49.042 1.00 48.97 94 SER A N 1
ATOM 732 C CA . SER A 1 94 ? 27.207 -2.786 -47.602 1.00 48.97 94 SER A CA 1
ATOM 733 C C . SER A 1 94 ? 28.236 -1.686 -47.324 1.00 48.97 94 SER A C 1
ATOM 735 O O . SER A 1 94 ? 29.373 -1.768 -47.800 1.00 48.97 94 SER A O 1
ATOM 737 N N . ALA A 1 95 ? 27.866 -0.688 -46.523 1.00 48.38 95 ALA A N 1
ATOM 738 C CA . ALA A 1 95 ? 28.768 0.388 -46.136 1.00 48.38 95 ALA A CA 1
ATOM 739 C C . ALA A 1 95 ? 29.945 -0.151 -45.300 1.00 48.38 95 ALA A C 1
ATOM 741 O O . ALA A 1 95 ? 29.764 -0.651 -44.193 1.00 48.38 95 ALA A O 1
ATOM 742 N N . THR A 1 96 ? 31.162 -0.041 -45.831 1.00 47.97 96 THR A N 1
ATOM 743 C CA . THR A 1 96 ? 32.415 -0.185 -45.071 1.00 47.97 96 THR A CA 1
ATOM 744 C C . THR A 1 96 ? 32.907 1.199 -44.625 1.00 47.97 96 THR A C 1
ATOM 746 O O . THR A 1 96 ? 32.588 2.180 -45.305 1.00 47.97 96 THR A O 1
ATOM 749 N N . PRO A 1 97 ? 33.712 1.318 -43.549 1.00 47.78 97 PRO A N 1
ATOM 750 C CA . PRO A 1 97 ? 34.226 2.609 -43.084 1.00 47.78 97 PRO A CA 1
ATOM 751 C C . PRO A 1 97 ? 34.903 3.423 -44.202 1.00 47.78 97 PRO A C 1
ATOM 753 O O . PRO A 1 97 ? 35.596 2.857 -45.047 1.00 47.78 97 PRO A O 1
ATOM 756 N N . ASN A 1 98 ? 34.720 4.748 -44.184 1.00 47.72 98 ASN A N 1
ATOM 757 C CA . ASN A 1 98 ? 35.315 5.719 -45.121 1.00 47.72 98 ASN A CA 1
ATOM 758 C C . ASN A 1 98 ? 34.842 5.638 -46.588 1.00 47.72 98 ASN A C 1
ATOM 760 O O . ASN A 1 98 ? 35.543 6.105 -47.485 1.00 47.72 98 ASN A O 1
ATOM 764 N N . LYS A 1 99 ? 33.651 5.086 -46.850 1.00 53.06 99 LYS A N 1
ATOM 765 C CA . LYS A 1 99 ? 32.956 5.240 -48.139 1.00 53.06 99 LYS A CA 1
ATOM 766 C C . LYS A 1 99 ? 31.751 6.171 -48.019 1.00 53.06 99 LYS A C 1
ATOM 768 O O . LYS A 1 99 ? 31.156 6.293 -46.953 1.00 53.06 99 LYS A O 1
ATOM 773 N N . PHE A 1 100 ? 31.405 6.816 -49.132 1.00 59.69 100 PHE A N 1
ATOM 774 C CA . PHE A 1 100 ? 30.243 7.694 -49.248 1.00 59.69 100 PHE A CA 1
ATOM 775 C C . PHE A 1 100 ? 28.944 6.895 -49.034 1.00 59.69 100 PHE A C 1
ATOM 777 O O . PHE A 1 100 ? 28.733 5.874 -49.689 1.00 59.69 100 PHE A O 1
ATOM 784 N N . LEU A 1 101 ? 28.093 7.343 -48.107 1.00 65.56 101 LEU A N 1
ATOM 785 C CA . LEU A 1 101 ? 26.724 6.849 -47.957 1.00 65.56 101 LEU A CA 1
ATOM 786 C C . LEU A 1 101 ? 25.847 7.620 -48.948 1.00 65.56 101 LEU A C 1
ATOM 788 O O . LEU A 1 101 ? 25.657 8.821 -48.780 1.00 65.56 101 LEU A O 1
ATOM 792 N N . LEU A 1 102 ? 25.349 6.947 -49.987 1.00 64.19 102 LEU A N 1
ATOM 793 C CA . LEU A 1 102 ? 24.418 7.563 -50.931 1.00 64.19 102 LEU A CA 1
ATOM 794 C C . LEU A 1 102 ? 23.018 7.577 -50.319 1.00 64.19 102 LEU A C 1
ATOM 796 O O . LEU A 1 102 ? 22.473 6.521 -49.992 1.00 64.19 102 LEU A O 1
ATOM 800 N N . CYS A 1 103 ? 22.435 8.764 -50.215 1.00 66.50 103 CYS A N 1
ATOM 801 C CA . CYS A 1 103 ? 21.017 8.918 -49.937 1.00 66.50 103 CYS A CA 1
ATOM 802 C C . CYS A 1 103 ? 20.220 9.000 -51.248 1.00 66.50 103 CYS A C 1
ATOM 804 O O . CYS A 1 103 ? 20.751 9.410 -52.279 1.00 66.50 103 CYS A O 1
ATOM 806 N N . ASP A 1 104 ? 18.941 8.632 -51.213 1.00 66.44 104 ASP A N 1
ATOM 807 C CA . ASP A 1 104 ? 18.002 8.939 -52.293 1.00 66.44 104 ASP A CA 1
ATOM 808 C C . ASP A 1 104 ? 17.686 10.450 -52.358 1.00 66.44 104 ASP A C 1
ATOM 810 O O . ASP A 1 104 ? 18.144 11.249 -51.534 1.00 66.44 104 ASP A O 1
ATOM 814 N N . SER A 1 105 ? 16.860 10.856 -53.328 1.00 63.25 105 SER A N 1
ATOM 815 C CA . SER A 1 105 ? 16.429 12.251 -53.529 1.00 63.25 105 SER A CA 1
ATOM 816 C C . SER A 1 105 ? 15.711 12.883 -52.329 1.00 63.25 105 SER A C 1
ATOM 818 O O . SER A 1 105 ? 15.438 14.079 -52.330 1.00 63.25 105 SER A O 1
ATOM 820 N N . SER A 1 106 ? 15.355 12.093 -51.318 1.00 67.38 106 SER A N 1
ATOM 821 C CA . SER A 1 106 ? 14.728 12.533 -50.074 1.00 67.38 106 SER A CA 1
ATOM 822 C C . SER A 1 106 ? 15.677 12.433 -48.877 1.00 67.38 106 SER A C 1
ATOM 824 O O . SER A 1 106 ? 15.226 12.483 -47.735 1.00 67.38 106 SER A O 1
ATOM 826 N N . SER A 1 107 ? 16.988 12.317 -49.120 1.00 68.50 107 SER A N 1
ATOM 827 C CA . SER A 1 107 ? 18.007 12.105 -48.086 1.00 68.50 107 SER A CA 1
ATOM 828 C C . SER A 1 107 ? 17.807 10.811 -47.277 1.00 68.50 107 SER A C 1
ATOM 830 O O . SER A 1 107 ? 18.287 10.703 -46.150 1.00 68.50 107 SER A O 1
ATOM 832 N N . ASN A 1 108 ? 17.111 9.816 -47.839 1.00 69.25 108 ASN A N 1
ATOM 833 C CA . ASN A 1 108 ? 16.817 8.547 -47.184 1.00 69.25 108 ASN A CA 1
ATOM 834 C C . ASN A 1 108 ? 17.770 7.430 -47.646 1.00 69.25 108 ASN A C 1
ATOM 836 O O . ASN A 1 108 ? 18.256 7.402 -48.772 1.00 69.25 108 ASN A O 1
ATOM 840 N N . ILE A 1 109 ? 18.045 6.495 -46.739 1.00 73.00 109 ILE A N 1
ATOM 841 C CA . ILE A 1 109 ? 19.009 5.394 -46.891 1.00 73.00 109 ILE A CA 1
ATOM 842 C C . ILE A 1 109 ? 18.301 4.030 -46.867 1.00 73.00 109 ILE A C 1
ATOM 844 O O . ILE A 1 109 ? 18.861 3.034 -46.411 1.00 73.00 109 ILE A O 1
ATOM 848 N N . GLY A 1 110 ? 17.048 3.984 -47.342 1.00 67.12 110 GLY A N 1
ATOM 849 C CA . GLY A 1 110 ? 16.070 2.897 -47.152 1.00 67.12 110 GLY A CA 1
ATOM 850 C C . GLY A 1 110 ? 16.429 1.504 -47.693 1.00 67.12 110 GLY A C 1
ATOM 851 O O . GLY A 1 110 ? 15.597 0.606 -47.628 1.00 67.12 110 GLY A O 1
ATOM 852 N N . GLY A 1 111 ? 17.645 1.308 -48.208 1.00 61.78 111 GLY A N 1
ATOM 853 C CA . GLY A 1 111 ? 18.205 0.011 -48.603 1.00 61.78 111 GLY A CA 1
ATOM 854 C C . GLY A 1 111 ? 19.218 -0.583 -47.613 1.00 61.78 111 GLY A C 1
ATOM 855 O O . GLY A 1 111 ? 19.761 -1.653 -47.878 1.00 61.78 111 GLY A O 1
ATOM 856 N N . LEU A 1 112 ? 19.514 0.085 -46.492 1.00 67.31 112 LEU A N 1
ATOM 857 C CA . LEU A 1 112 ? 20.409 -0.455 -45.464 1.00 67.31 112 LEU A CA 1
ATOM 858 C C . LEU A 1 112 ? 19.709 -1.552 -44.650 1.00 67.31 112 LEU A C 1
ATOM 860 O O . LEU A 1 112 ? 18.811 -1.271 -43.861 1.00 67.31 112 LEU A O 1
ATOM 864 N N . SER A 1 113 ? 20.160 -2.801 -44.791 1.00 62.81 113 SER A N 1
ATOM 865 C CA . SER A 1 113 ? 19.611 -3.937 -44.033 1.00 62.81 113 SER A CA 1
ATOM 866 C C . SER A 1 113 ? 19.944 -3.904 -42.534 1.00 62.81 113 SER A C 1
ATOM 868 O O . SER A 1 113 ? 19.197 -4.462 -41.737 1.00 62.81 113 SER A O 1
ATOM 870 N N . ALA A 1 114 ? 21.068 -3.289 -42.141 1.00 65.12 114 ALA A N 1
ATOM 871 C CA . ALA A 1 114 ? 21.483 -3.139 -40.745 1.00 65.12 114 ALA A CA 1
ATOM 872 C C . ALA A 1 114 ? 22.462 -1.964 -40.569 1.00 65.12 114 ALA A C 1
ATOM 874 O O . ALA A 1 114 ? 23.275 -1.690 -41.453 1.00 65.12 114 ALA A O 1
ATOM 875 N N . VAL A 1 115 ? 22.416 -1.314 -39.402 1.00 70.44 115 VAL A N 1
ATOM 876 C CA . VAL A 1 115 ? 23.401 -0.317 -38.954 1.00 70.44 115 VAL A CA 1
ATOM 877 C C . VAL A 1 115 ? 24.028 -0.826 -37.660 1.00 70.44 115 VAL A C 1
ATOM 879 O O . VAL A 1 115 ? 23.355 -0.910 -36.636 1.00 70.44 115 VAL A O 1
ATOM 882 N N . THR A 1 116 ? 25.317 -1.163 -37.698 1.00 63.62 116 THR A N 1
ATOM 883 C CA . THR A 1 116 ? 26.087 -1.544 -36.506 1.00 63.62 116 THR A CA 1
ATOM 884 C C . THR A 1 116 ? 26.896 -0.338 -36.047 1.00 63.62 116 THR A C 1
ATOM 886 O O . THR A 1 116 ? 27.825 0.075 -36.738 1.00 63.62 116 THR A O 1
ATOM 889 N N . ALA A 1 117 ? 26.554 0.233 -34.893 1.00 65.44 117 ALA A N 1
ATOM 890 C CA . ALA A 1 117 ? 27.241 1.392 -34.328 1.00 65.44 117 ALA A CA 1
ATOM 891 C C . ALA A 1 117 ? 27.455 1.215 -32.822 1.00 65.44 117 ALA A C 1
ATOM 893 O O . ALA A 1 117 ? 26.592 0.682 -32.130 1.00 65.44 117 ALA A O 1
ATOM 894 N N . THR A 1 118 ? 28.590 1.693 -32.308 1.00 64.38 118 THR A N 1
ATOM 895 C CA . THR A 1 118 ? 28.869 1.724 -30.861 1.00 64.38 118 THR A CA 1
ATOM 896 C C . THR A 1 118 ? 27.971 2.732 -30.137 1.00 64.38 118 THR A C 1
ATOM 898 O O . THR A 1 118 ? 27.594 2.506 -28.993 1.00 64.38 118 THR A O 1
ATOM 901 N N . THR A 1 119 ? 27.595 3.814 -30.828 1.00 50.28 119 THR A N 1
ATOM 902 C CA . THR A 1 119 ? 26.657 4.840 -30.359 1.00 50.28 119 THR A CA 1
ATOM 903 C C . THR A 1 119 ? 25.850 5.355 -31.548 1.00 50.28 119 THR A C 1
ATOM 905 O O . THR A 1 119 ? 26.432 5.691 -32.580 1.00 50.28 119 THR A O 1
ATOM 908 N N . LEU A 1 120 ? 24.526 5.456 -31.403 1.00 67.56 120 LEU A N 1
ATOM 909 C CA . LEU A 1 120 ? 23.644 6.116 -32.367 1.00 67.56 120 LEU A CA 1
ATOM 910 C C . LEU A 1 120 ? 22.959 7.307 -31.685 1.00 67.56 120 LEU A C 1
ATOM 912 O O . LEU A 1 120 ? 22.002 7.134 -30.934 1.00 67.56 120 LEU A O 1
ATOM 916 N N . SER A 1 121 ? 23.452 8.515 -31.948 1.00 61.88 121 SER A N 1
ATOM 917 C CA . SER A 1 121 ? 22.839 9.755 -31.463 1.00 61.88 121 SER A CA 1
ATOM 918 C C . SER A 1 121 ? 21.869 10.282 -32.517 1.00 61.88 121 SER A C 1
ATOM 920 O O . SER A 1 121 ? 22.299 10.723 -33.580 1.00 61.88 121 SER A O 1
ATOM 922 N N . CYS A 1 122 ? 20.566 10.238 -32.244 1.00 63.88 122 CYS A N 1
ATOM 923 C CA . CYS A 1 122 ? 19.542 10.778 -33.139 1.00 63.88 122 CYS A CA 1
ATOM 924 C C . CYS A 1 122 ? 18.471 11.542 -32.355 1.00 63.88 122 CYS A C 1
ATOM 926 O O . CYS A 1 122 ? 18.219 11.253 -31.187 1.00 63.88 122 CYS A O 1
ATOM 928 N N . THR A 1 123 ? 17.855 12.535 -33.001 1.00 57.16 123 THR A N 1
ATOM 929 C CA . THR A 1 123 ? 16.789 13.353 -32.398 1.00 57.16 123 THR A CA 1
ATOM 930 C C . THR A 1 123 ? 15.424 12.666 -32.495 1.00 57.16 123 THR A C 1
ATOM 932 O O . THR A 1 123 ? 14.597 12.815 -31.602 1.00 57.16 123 THR A O 1
ATOM 935 N N . ASN A 1 124 ? 15.188 11.883 -33.556 1.00 57.50 124 ASN A N 1
ATOM 936 C CA . ASN A 1 124 ? 13.926 11.186 -33.810 1.00 57.50 124 ASN A CA 1
ATOM 937 C C . ASN A 1 124 ? 14.195 9.860 -34.541 1.00 57.50 124 ASN A C 1
ATOM 939 O O . ASN A 1 124 ? 14.939 9.844 -35.522 1.00 57.50 124 ASN A O 1
ATOM 943 N N . VAL A 1 125 ? 13.533 8.776 -34.127 1.00 70.94 125 VAL A N 1
ATOM 944 C CA . VAL A 1 125 ? 13.446 7.522 -34.896 1.00 70.94 125 VAL A CA 1
ATOM 945 C C . VAL A 1 125 ? 12.062 7.471 -35.549 1.00 70.94 125 VAL A C 1
ATOM 947 O O . VAL A 1 125 ? 11.068 7.784 -34.903 1.00 70.94 125 VAL A O 1
ATOM 950 N N . ARG A 1 126 ? 11.955 7.130 -36.837 1.00 64.44 126 ARG A N 1
ATOM 951 C CA . ARG A 1 126 ? 10.672 7.092 -37.566 1.00 64.44 126 ARG A CA 1
ATOM 952 C C . ARG A 1 126 ? 10.615 5.863 -38.473 1.00 64.44 126 ARG A C 1
ATOM 954 O O . ARG A 1 126 ? 11.568 5.610 -39.202 1.00 64.44 126 ARG A O 1
ATOM 961 N N . GLN A 1 127 ? 9.499 5.136 -38.470 1.00 67.19 127 GLN A N 1
ATOM 962 C CA . GLN A 1 127 ? 9.207 4.072 -39.442 1.00 67.19 127 GLN A CA 1
ATOM 963 C C . GLN A 1 127 ? 7.950 4.477 -40.217 1.00 67.19 127 GLN A C 1
ATOM 965 O O . GLN A 1 127 ? 6.860 4.575 -39.652 1.00 67.19 127 GLN A O 1
ATOM 970 N N . GLY A 1 128 ? 8.100 4.774 -41.510 1.00 66.25 128 GLY A N 1
ATOM 971 C CA . GLY A 1 128 ? 7.001 5.304 -42.321 1.00 66.25 128 GLY A CA 1
ATOM 972 C C . GLY A 1 128 ? 6.497 6.649 -41.787 1.00 66.25 128 GLY A C 1
ATOM 973 O O . GLY A 1 128 ? 7.270 7.595 -41.646 1.00 66.25 128 GLY A O 1
ATOM 974 N N . LEU A 1 129 ? 5.198 6.749 -41.485 1.00 59.38 129 LEU A N 1
ATOM 975 C CA . LEU A 1 129 ? 4.606 7.979 -40.948 1.00 59.38 129 LEU A CA 1
ATOM 976 C C . LEU A 1 129 ? 4.708 8.109 -39.418 1.00 59.38 129 LEU A C 1
ATOM 978 O O . LEU A 1 129 ? 4.505 9.212 -38.909 1.00 59.38 129 LEU A O 1
ATOM 982 N N . THR A 1 130 ? 5.088 7.044 -38.710 1.0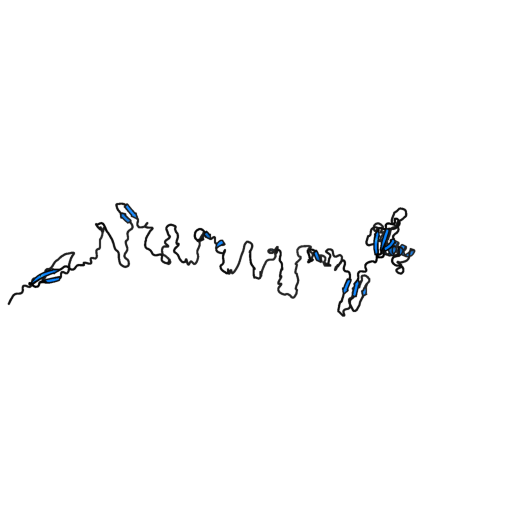0 45.31 130 THR A N 1
ATOM 983 C CA . THR A 1 130 ? 5.054 6.949 -37.243 1.00 45.31 130 THR A CA 1
ATOM 984 C C . THR A 1 130 ? 6.367 7.398 -36.611 1.00 45.31 130 THR A C 1
ATOM 986 O O . THR A 1 130 ? 7.425 6.851 -36.925 1.00 45.31 130 THR A O 1
ATOM 989 N N . TYR A 1 131 ? 6.295 8.382 -35.711 1.00 59.28 131 TYR A N 1
ATOM 990 C CA . TYR A 1 131 ? 7.415 8.830 -34.880 1.00 59.28 131 TYR A CA 1
ATOM 991 C C . TYR A 1 131 ? 7.567 7.922 -33.656 1.00 59.28 131 TYR A C 1
ATOM 993 O O . TYR A 1 131 ? 6.601 7.701 -32.932 1.00 59.28 131 TYR A O 1
ATOM 1001 N N . TYR A 1 132 ? 8.785 7.449 -33.415 1.00 55.66 132 TYR A N 1
ATOM 1002 C CA . TYR A 1 132 ? 9.186 6.737 -32.211 1.00 55.66 132 TYR A CA 1
ATOM 1003 C C . TYR A 1 132 ? 9.999 7.699 -31.345 1.00 55.66 132 TYR A C 1
ATOM 1005 O O . TYR A 1 132 ? 11.172 7.972 -31.609 1.00 55.66 132 TYR A O 1
ATOM 1013 N N . ASP A 1 133 ? 9.349 8.248 -30.323 1.00 56.38 133 ASP A N 1
ATOM 1014 C CA . ASP A 1 133 ? 10.042 8.799 -29.159 1.00 56.38 133 ASP A CA 1
ATOM 1015 C C . ASP A 1 133 ? 10.684 7.624 -28.392 1.00 56.38 133 ASP A C 1
ATOM 1017 O O . ASP A 1 133 ? 10.130 6.523 -28.388 1.00 56.38 133 ASP A O 1
ATOM 1021 N N . PHE A 1 134 ? 11.836 7.793 -27.745 1.00 56.28 134 PHE A N 1
ATOM 1022 C CA . PHE A 1 134 ? 12.487 6.709 -26.992 1.00 56.28 134 PHE A CA 1
ATOM 1023 C C . PHE A 1 134 ? 11.585 6.130 -25.882 1.00 56.28 134 PHE A C 1
ATOM 1025 O O . PHE A 1 134 ? 11.742 4.968 -25.511 1.00 56.28 134 PHE A O 1
ATOM 1032 N N . SER A 1 135 ? 10.581 6.888 -25.425 1.00 51.97 135 SER A N 1
ATOM 1033 C CA . SER A 1 135 ? 9.488 6.421 -24.554 1.00 51.97 135 SER A CA 1
ATOM 1034 C C . SER A 1 135 ? 8.606 5.326 -25.187 1.00 51.97 135 SER A C 1
ATOM 1036 O O . SER A 1 135 ? 8.032 4.494 -24.486 1.00 51.97 135 SER A O 1
ATOM 1038 N N . SER A 1 136 ? 8.522 5.286 -26.518 1.00 51.25 136 SER A N 1
ATOM 1039 C CA . SER A 1 136 ? 7.651 4.395 -27.291 1.00 51.25 136 SER A CA 1
ATOM 1040 C C . SER A 1 136 ? 8.327 3.108 -27.782 1.00 51.25 136 SER A C 1
ATOM 1042 O O . SER A 1 136 ? 7.628 2.137 -28.073 1.00 51.25 136 SER A O 1
ATOM 1044 N N . PHE A 1 137 ? 9.666 3.031 -27.777 1.00 46.16 137 PHE A N 1
ATOM 1045 C CA . PHE A 1 137 ? 10.416 1.800 -28.093 1.00 46.16 137 PHE A CA 1
ATOM 1046 C C . PHE A 1 137 ? 10.200 0.682 -27.049 1.00 46.16 137 PHE A C 1
ATOM 1048 O O . PHE A 1 137 ? 10.372 -0.492 -27.360 1.00 46.16 137 PHE A O 1
ATOM 1055 N N . ILE A 1 138 ? 9.743 1.017 -25.834 1.00 55.75 138 ILE A N 1
ATOM 1056 C CA . ILE A 1 138 ? 9.413 0.052 -24.765 1.00 55.75 138 ILE A CA 1
ATOM 1057 C C . ILE A 1 138 ? 7.889 -0.190 -24.637 1.00 55.75 138 ILE A C 1
ATOM 1059 O O . ILE A 1 138 ? 7.433 -0.862 -23.720 1.00 55.75 138 ILE A O 1
ATOM 1063 N N . THR A 1 139 ? 7.051 0.274 -25.572 1.00 48.94 139 THR A N 1
ATOM 1064 C CA . THR A 1 139 ? 5.597 -0.028 -25.501 1.00 48.94 139 THR A CA 1
ATOM 1065 C C . THR A 1 139 ? 5.256 -1.493 -25.788 1.00 48.94 139 THR A C 1
ATOM 1067 O O . THR A 1 139 ? 4.189 -1.960 -25.394 1.00 48.94 139 THR A O 1
ATOM 1070 N N . SER A 1 140 ? 6.169 -2.254 -26.396 1.00 52.59 140 SER A N 1
ATOM 1071 C CA . SER A 1 140 ? 6.084 -3.712 -26.444 1.00 52.59 140 SER A CA 1
ATOM 1072 C C . SER A 1 140 ? 7.463 -4.323 -26.241 1.00 52.59 140 SER A C 1
ATOM 1074 O O . SER A 1 140 ? 8.296 -4.346 -27.147 1.00 52.59 140 SER A O 1
ATOM 1076 N N . ILE A 1 141 ? 7.694 -4.851 -25.048 1.00 57.28 141 ILE A N 1
ATOM 1077 C CA . ILE A 1 141 ? 8.819 -5.740 -24.793 1.00 57.28 141 ILE A CA 1
ATOM 1078 C C . ILE A 1 141 ? 8.329 -7.132 -25.188 1.00 57.28 141 ILE A C 1
ATOM 1080 O O . ILE A 1 141 ? 7.350 -7.586 -24.598 1.00 57.28 141 ILE A O 1
ATOM 1084 N N . PRO A 1 142 ? 8.934 -7.811 -26.179 1.00 54.31 142 PRO A N 1
ATOM 1085 C CA . PRO A 1 142 ? 8.342 -9.022 -26.747 1.00 54.31 142 PRO A CA 1
ATOM 1086 C C . PRO A 1 142 ? 8.111 -10.142 -25.723 1.00 54.31 142 PRO A C 1
ATOM 1088 O O . PRO A 1 142 ? 7.187 -10.929 -25.902 1.00 54.31 142 PRO A O 1
ATOM 1091 N N . THR A 1 143 ? 8.907 -10.197 -24.644 1.00 61.25 143 THR A N 1
ATOM 1092 C CA . THR A 1 143 ? 8.785 -11.216 -23.581 1.00 61.25 143 THR A CA 1
ATOM 1093 C C . THR A 1 143 ? 9.367 -10.814 -22.216 1.00 61.25 143 THR A C 1
ATOM 1095 O O . THR A 1 143 ? 8.868 -11.281 -21.197 1.00 61.25 143 THR A O 1
ATOM 1098 N N . SER A 1 144 ? 10.428 -9.997 -22.148 1.00 64.38 144 SER A N 1
ATOM 1099 C CA . SER A 1 144 ? 11.089 -9.642 -20.876 1.00 64.38 144 SER A CA 1
ATOM 1100 C C . SER A 1 144 ? 12.023 -8.436 -21.001 1.00 64.38 144 SER A C 1
ATOM 1102 O O . SER A 1 144 ? 12.745 -8.332 -21.992 1.00 64.38 144 SER A O 1
ATOM 1104 N N . LEU A 1 145 ? 12.073 -7.581 -19.974 1.00 68.81 145 LEU A N 1
ATOM 1105 C CA . LEU A 1 145 ? 13.069 -6.515 -19.808 1.00 68.81 145 LEU A CA 1
ATOM 1106 C C . LEU A 1 145 ? 13.859 -6.774 -18.531 1.00 68.81 145 LEU A C 1
ATOM 1108 O O . LEU A 1 145 ? 13.284 -6.804 -17.448 1.00 68.81 145 LEU A O 1
ATOM 1112 N N . SER A 1 146 ? 15.168 -6.968 -18.674 1.00 71.25 146 SER A N 1
ATOM 1113 C CA . SER A 1 146 ? 16.089 -7.136 -17.551 1.00 71.25 146 SER A CA 1
ATOM 1114 C C . SER A 1 146 ? 16.866 -5.839 -17.361 1.00 71.25 146 SER A C 1
ATOM 1116 O O . SER A 1 146 ? 17.624 -5.445 -18.245 1.00 71.25 146 SER A O 1
ATOM 1118 N N . LEU A 1 147 ? 16.674 -5.182 -16.219 1.00 71.75 147 LEU A N 1
ATOM 1119 C CA . LEU A 1 147 ? 17.410 -3.985 -15.811 1.00 71.75 147 LEU A CA 1
ATOM 1120 C C . LEU A 1 147 ? 18.202 -4.305 -14.542 1.00 71.75 147 LEU A C 1
ATOM 1122 O O . LEU A 1 147 ? 17.719 -5.062 -13.704 1.00 71.75 147 LEU A O 1
ATOM 1126 N N . ASN A 1 148 ? 19.387 -3.711 -14.390 1.00 70.94 148 ASN A N 1
ATOM 1127 C CA . ASN A 1 148 ? 20.117 -3.775 -13.120 1.00 70.94 148 ASN A CA 1
ATOM 1128 C C . ASN A 1 148 ? 19.420 -2.930 -12.044 1.00 70.94 148 ASN A C 1
ATOM 1130 O O . ASN A 1 148 ? 19.272 -3.394 -10.922 1.00 70.94 148 ASN A O 1
ATOM 1134 N N . ASP A 1 149 ? 18.936 -1.741 -12.419 1.00 70.31 149 ASP A N 1
ATOM 1135 C CA . ASP A 1 149 ? 18.184 -0.828 -11.557 1.00 70.31 149 ASP A CA 1
ATOM 1136 C C . ASP A 1 149 ? 16.973 -0.258 -12.317 1.00 70.31 149 ASP A C 1
ATOM 1138 O O . ASP A 1 149 ? 17.078 0.091 -13.496 1.00 70.31 149 ASP A O 1
ATOM 1142 N N . LEU A 1 150 ? 15.827 -0.130 -11.637 1.00 74.69 150 LEU A N 1
ATOM 1143 C CA . LEU A 1 150 ? 14.640 0.579 -12.128 1.00 74.69 150 LEU A CA 1
ATOM 1144 C C . LEU A 1 150 ? 14.379 1.794 -11.230 1.00 74.69 150 LEU A C 1
ATOM 1146 O O . LEU A 1 150 ? 13.975 1.638 -10.081 1.00 74.69 150 LEU A O 1
ATOM 1150 N N . SER A 1 151 ? 14.599 3.000 -11.760 1.00 76.00 151 SER A N 1
ATOM 1151 C CA . SER A 1 151 ? 14.316 4.269 -11.076 1.00 76.00 151 SER A CA 1
ATOM 1152 C C . SER A 1 151 ? 13.173 4.994 -11.780 1.00 76.00 151 SER A C 1
ATOM 1154 O O . SER A 1 151 ? 13.242 5.227 -12.988 1.00 76.00 151 SER A O 1
ATOM 1156 N N . THR A 1 152 ? 12.120 5.348 -11.041 1.00 72.75 152 THR A N 1
ATOM 1157 C CA . THR A 1 152 ? 10.973 6.101 -11.563 1.00 72.75 152 THR A CA 1
ATOM 1158 C C . THR A 1 152 ? 10.767 7.382 -10.760 1.00 72.75 152 THR A C 1
ATOM 1160 O O . THR A 1 152 ? 10.884 7.397 -9.538 1.00 72.75 152 THR A O 1
ATOM 1163 N N . SER A 1 153 ? 10.442 8.480 -11.446 1.00 76.12 153 SER A N 1
ATOM 1164 C CA . SER A 1 153 ? 10.038 9.745 -10.809 1.00 76.12 153 SER A CA 1
ATOM 1165 C C . SER A 1 153 ? 8.532 9.820 -10.521 1.00 76.12 153 SER A C 1
ATOM 1167 O O . SER A 1 153 ? 8.054 10.829 -10.013 1.00 76.12 153 SER A O 1
ATOM 1169 N N . GLY A 1 154 ? 7.784 8.782 -10.898 1.00 70.94 154 GLY A N 1
ATOM 1170 C CA . GLY A 1 154 ? 6.344 8.637 -10.700 1.00 70.94 154 GLY A CA 1
ATOM 1171 C C . GLY A 1 154 ? 5.980 7.182 -10.408 1.00 70.94 154 GLY A C 1
ATOM 1172 O O . GLY A 1 154 ? 6.854 6.372 -10.085 1.00 70.94 154 GLY A O 1
ATOM 1173 N N . ASP A 1 155 ? 4.700 6.854 -10.539 1.00 73.38 155 ASP A N 1
ATOM 1174 C CA . ASP A 1 155 ? 4.168 5.559 -10.118 1.00 73.38 155 ASP A CA 1
ATOM 1175 C C . ASP A 1 155 ? 4.648 4.397 -11.001 1.00 73.38 155 ASP A C 1
ATOM 1177 O O . ASP A 1 155 ? 4.643 4.473 -12.232 1.00 73.38 155 ASP A O 1
ATOM 1181 N N . ILE A 1 156 ? 4.981 3.270 -10.367 1.00 76.19 156 ILE A N 1
ATOM 1182 C CA . ILE A 1 156 ? 5.127 1.982 -11.053 1.00 76.19 156 ILE A CA 1
ATOM 1183 C C . ILE A 1 156 ? 3.735 1.352 -11.138 1.00 76.19 156 ILE A C 1
ATOM 1185 O O . ILE A 1 156 ? 3.232 0.791 -10.168 1.00 76.19 156 ILE A O 1
ATOM 1189 N N . SER A 1 157 ? 3.102 1.455 -12.307 1.00 72.88 157 SER A N 1
ATOM 1190 C CA . SER A 1 157 ? 1.800 0.832 -12.571 1.00 72.88 157 SER A CA 1
ATOM 1191 C C . SER A 1 157 ? 1.980 -0.548 -13.201 1.00 72.88 157 SER A C 1
ATOM 1193 O O . SER A 1 157 ? 2.493 -0.665 -14.313 1.00 72.88 157 SER A O 1
ATOM 1195 N N . CYS A 1 158 ? 1.525 -1.599 -12.519 1.00 72.94 158 CYS A N 1
ATOM 1196 C CA . CYS A 1 158 ? 1.480 -2.958 -13.054 1.00 72.94 158 CYS A CA 1
ATOM 1197 C C . CYS A 1 158 ? 0.024 -3.409 -13.248 1.00 72.94 158 CYS A C 1
ATOM 1199 O O . CYS A 1 158 ? -0.780 -3.353 -12.322 1.00 72.94 158 CYS A O 1
ATOM 1201 N N . SER A 1 159 ? -0.325 -3.888 -14.444 1.00 74.88 159 SER A N 1
ATOM 1202 C CA . SER A 1 159 ? -1.628 -4.528 -14.697 1.00 74.88 159 SER A CA 1
ATOM 1203 C C . SER A 1 159 ? -1.677 -5.991 -14.234 1.00 74.88 159 SER A C 1
ATOM 1205 O O . SER A 1 159 ? -2.759 -6.554 -14.091 1.00 74.88 159 SER A O 1
ATOM 1207 N N . GLY A 1 160 ? -0.506 -6.602 -14.020 1.00 78.00 160 GLY A N 1
ATOM 1208 C CA . GLY A 1 160 ? -0.330 -7.951 -13.481 1.00 78.00 160 GLY A CA 1
ATOM 1209 C C . GLY A 1 160 ? 0.210 -7.943 -12.048 1.00 78.00 160 GLY A C 1
ATOM 1210 O O . GLY A 1 160 ? -0.148 -7.091 -11.241 1.00 78.00 160 GLY A O 1
ATOM 1211 N N . VAL A 1 161 ? 1.089 -8.898 -11.734 1.00 68.31 161 VAL A N 1
ATOM 1212 C CA . VAL A 1 161 ? 1.683 -9.065 -10.396 1.00 68.31 161 VAL A CA 1
ATOM 1213 C C . VAL A 1 161 ? 3.133 -8.581 -10.386 1.00 68.31 161 VAL A C 1
ATOM 1215 O O . VAL A 1 161 ? 3.900 -8.906 -11.293 1.00 68.31 161 VAL A O 1
ATOM 1218 N N . ILE A 1 162 ? 3.531 -7.862 -9.334 1.00 74.75 162 ILE A N 1
ATOM 1219 C CA . ILE A 1 162 ? 4.943 -7.621 -9.006 1.00 74.75 162 ILE A CA 1
ATOM 1220 C C . ILE A 1 162 ? 5.408 -8.771 -8.106 1.00 74.75 162 ILE A C 1
ATOM 1222 O O . ILE A 1 162 ? 5.111 -8.799 -6.915 1.00 74.75 162 ILE A O 1
ATOM 1226 N N . ASN A 1 163 ? 6.121 -9.739 -8.684 1.00 64.88 163 ASN A N 1
ATOM 1227 C CA . ASN A 1 163 ? 6.745 -10.829 -7.932 1.00 64.88 163 ASN A CA 1
ATOM 1228 C C . ASN A 1 163 ? 8.138 -10.383 -7.471 1.00 64.88 163 ASN A C 1
ATOM 1230 O O . ASN A 1 163 ? 9.102 -10.481 -8.226 1.00 64.88 163 ASN A O 1
ATOM 1234 N N . GLY A 1 164 ? 8.250 -9.871 -6.247 1.00 63.88 164 GLY A N 1
ATOM 1235 C CA . GLY A 1 164 ? 9.536 -9.459 -5.693 1.00 63.88 164 GLY A CA 1
ATOM 1236 C C . GLY A 1 164 ? 9.433 -8.961 -4.258 1.00 63.88 164 GLY A C 1
ATOM 1237 O O . GLY A 1 164 ? 8.390 -8.486 -3.818 1.00 63.88 164 GLY A O 1
ATOM 1238 N N . SER A 1 165 ? 10.528 -9.078 -3.516 1.00 61.84 165 SER A N 1
ATOM 1239 C CA . SER A 1 165 ? 10.672 -8.490 -2.187 1.00 61.84 165 SER A CA 1
ATOM 1240 C C . SER A 1 165 ? 11.169 -7.050 -2.312 1.00 61.84 165 SER A C 1
ATOM 1242 O O . SER A 1 165 ? 12.285 -6.827 -2.785 1.00 61.84 165 SER A O 1
ATOM 1244 N N . LEU A 1 166 ? 10.380 -6.071 -1.859 1.00 68.00 166 LEU A N 1
ATOM 1245 C CA . LEU A 1 166 ? 10.866 -4.703 -1.671 1.00 68.00 166 LEU A CA 1
ATOM 1246 C C . LEU A 1 166 ? 11.756 -4.679 -0.419 1.00 68.00 166 LEU A C 1
ATOM 1248 O O . LEU A 1 166 ? 11.260 -4.566 0.697 1.00 68.00 166 LEU A O 1
ATOM 1252 N N . ALA A 1 167 ? 13.068 -4.848 -0.600 1.00 55.25 167 ALA A N 1
ATOM 1253 C CA . ALA A 1 167 ? 14.012 -4.992 0.514 1.00 55.25 167 ALA A CA 1
ATOM 1254 C C . ALA A 1 167 ? 14.163 -3.712 1.361 1.00 55.25 167 ALA A C 1
ATOM 1256 O O . ALA A 1 167 ? 14.433 -3.799 2.555 1.00 55.25 167 ALA A O 1
ATOM 1257 N N . TYR A 1 168 ? 13.967 -2.534 0.754 1.00 56.75 168 TYR A N 1
ATOM 1258 C CA . TYR A 1 168 ? 14.109 -1.232 1.408 1.00 56.75 168 TYR A CA 1
ATOM 1259 C C . TYR A 1 168 ? 13.058 -0.248 0.878 1.00 56.75 168 TYR A C 1
ATOM 1261 O O . TYR A 1 168 ? 13.290 0.472 -0.087 1.00 56.75 168 TYR A O 1
ATOM 1269 N N . GLY A 1 169 ? 11.886 -0.207 1.509 1.00 56.12 169 GLY A N 1
ATOM 1270 C CA . GLY A 1 169 ? 10.994 0.949 1.422 1.00 56.12 169 GLY A CA 1
ATOM 1271 C C . GLY A 1 169 ? 11.232 1.827 2.645 1.00 56.12 169 GLY A C 1
ATOM 1272 O O . GLY A 1 169 ? 10.988 1.376 3.760 1.00 56.12 169 GLY A O 1
ATOM 1273 N N . ASN A 1 170 ? 11.716 3.062 2.481 1.00 53.50 170 ASN A N 1
ATOM 1274 C CA . ASN A 1 170 ? 11.682 4.015 3.592 1.00 53.50 170 ASN A CA 1
ATOM 1275 C C . ASN A 1 170 ? 10.204 4.266 3.934 1.00 53.50 170 ASN A C 1
ATOM 1277 O O . ASN A 1 170 ? 9.451 4.753 3.090 1.00 53.50 170 ASN A O 1
ATOM 1281 N N . GLN A 1 171 ? 9.793 3.891 5.146 1.00 54.28 171 GLN A N 1
ATOM 1282 C CA . GLN A 1 171 ? 8.396 3.847 5.586 1.00 54.28 171 GLN A CA 1
ATOM 1283 C C . GLN A 1 171 ? 7.664 5.192 5.429 1.00 54.28 171 GLN A C 1
ATOM 1285 O O . GLN A 1 171 ? 6.454 5.208 5.232 1.00 54.28 171 GLN A O 1
ATOM 1290 N N . SER A 1 172 ? 8.396 6.311 5.396 1.00 56.34 172 SER A N 1
ATOM 1291 C CA . SER A 1 172 ? 7.853 7.650 5.129 1.00 56.34 172 SER A CA 1
ATOM 1292 C C . SER A 1 172 ? 7.237 7.818 3.731 1.00 56.34 172 SER A C 1
ATOM 1294 O O . SER A 1 172 ? 6.407 8.702 3.544 1.00 56.34 172 SER A O 1
ATOM 1296 N N . ALA A 1 173 ? 7.636 7.004 2.745 1.00 56.44 173 ALA A N 1
ATOM 1297 C CA . ALA A 1 173 ? 7.134 7.086 1.369 1.00 56.44 173 ALA A CA 1
ATOM 1298 C C . ALA A 1 173 ? 5.904 6.194 1.110 1.00 56.44 173 ALA A C 1
ATOM 1300 O O . ALA A 1 173 ? 5.150 6.454 0.176 1.00 56.44 173 ALA A O 1
ATOM 1301 N N . ILE A 1 174 ? 5.664 5.173 1.943 1.00 65.50 174 ILE A N 1
ATOM 1302 C CA . ILE A 1 174 ? 4.470 4.318 1.856 1.00 65.50 174 ILE A CA 1
ATOM 1303 C C . ILE A 1 174 ? 3.431 4.861 2.842 1.00 65.50 174 ILE A C 1
ATOM 1305 O O . ILE A 1 174 ? 3.266 4.365 3.953 1.00 65.50 174 ILE A O 1
ATOM 1309 N N . THR A 1 175 ? 2.744 5.932 2.443 1.00 58.47 175 THR A N 1
ATOM 1310 C CA . THR A 1 175 ? 1.780 6.643 3.302 1.00 58.47 175 THR A CA 1
ATOM 1311 C C . THR A 1 175 ? 0.373 6.053 3.250 1.00 58.47 175 THR A C 1
ATOM 1313 O O . THR A 1 175 ? -0.447 6.316 4.130 1.00 58.47 175 THR A O 1
ATOM 1316 N N . THR A 1 176 ? 0.050 5.259 2.228 1.00 59.19 176 THR A N 1
ATOM 1317 C CA . THR A 1 176 ? -1.237 4.571 2.088 1.00 59.19 176 THR A CA 1
ATOM 1318 C C . THR A 1 176 ? -1.055 3.308 1.256 1.00 59.19 176 THR A C 1
ATOM 1320 O O . THR A 1 176 ? -0.453 3.340 0.187 1.00 59.19 176 THR A O 1
ATOM 1323 N N . VAL A 1 177 ? -1.614 2.198 1.731 1.00 67.38 177 VAL A N 1
ATOM 1324 C CA . VAL A 1 177 ? -1.943 1.044 0.891 1.00 67.38 177 VAL A CA 1
ATOM 1325 C C . VAL A 1 177 ? -3.442 1.115 0.602 1.00 67.38 177 VAL A C 1
ATOM 1327 O O . VAL A 1 177 ? -4.219 1.457 1.494 1.00 67.38 177 VAL A O 1
ATOM 1330 N N . GLY A 1 178 ? -3.853 0.873 -0.646 1.00 63.75 178 GLY A N 1
ATOM 1331 C CA . GLY A 1 178 ? -5.273 0.842 -1.020 1.00 63.75 178 GLY A CA 1
ATOM 1332 C C . GLY A 1 178 ? -6.046 -0.281 -0.312 1.00 63.75 178 GLY A C 1
ATOM 1333 O O . GLY A 1 178 ? -5.549 -0.918 0.615 1.00 63.75 178 GLY A O 1
ATOM 1334 N N . SER A 1 179 ? -7.275 -0.566 -0.746 1.00 66.19 179 SER A N 1
ATOM 1335 C CA . SER A 1 179 ? -8.022 -1.718 -0.224 1.00 66.19 179 SER A CA 1
ATOM 1336 C C . SER A 1 179 ? -7.299 -3.024 -0.566 1.00 66.19 179 SER A C 1
ATOM 1338 O O . SER A 1 179 ? -7.291 -3.448 -1.718 1.00 66.19 179 SER A O 1
ATOM 1340 N N . LEU A 1 180 ? -6.699 -3.659 0.439 1.00 64.31 180 LEU A N 1
ATOM 1341 C CA . LEU A 1 180 ? -6.061 -4.966 0.312 1.00 64.31 180 LEU A CA 1
ATOM 1342 C C . LEU A 1 180 ? -7.025 -6.057 0.787 1.00 64.31 180 LEU A C 1
ATOM 1344 O O . LEU A 1 180 ? -7.649 -5.919 1.839 1.00 64.31 180 LEU A O 1
ATOM 1348 N N . THR A 1 181 ? -7.129 -7.154 0.035 1.00 68.62 181 THR A N 1
ATOM 1349 C CA . THR A 1 181 ? -7.794 -8.380 0.508 1.00 68.62 181 THR A CA 1
ATOM 1350 C C . THR A 1 181 ? -6.952 -9.104 1.560 1.00 68.62 181 THR A C 1
ATOM 1352 O O . THR A 1 181 ? -7.507 -9.756 2.438 1.00 68.62 181 THR A O 1
ATOM 1355 N N . GLU A 1 182 ? -5.624 -8.958 1.493 1.00 60.09 182 GLU A N 1
ATOM 1356 C CA . GLU A 1 182 ? -4.648 -9.516 2.430 1.00 60.09 182 GLU A CA 1
ATOM 1357 C C . GLU A 1 182 ? -3.377 -8.643 2.449 1.00 60.09 182 GLU A C 1
ATOM 1359 O O . GLU A 1 182 ? -2.930 -8.176 1.402 1.00 60.09 182 GLU A O 1
ATOM 1364 N N . LEU A 1 183 ? -2.795 -8.417 3.633 1.00 71.38 183 LEU A N 1
ATOM 1365 C CA . LEU A 1 183 ? -1.473 -7.805 3.812 1.00 71.38 183 LEU A CA 1
ATOM 1366 C C . LEU A 1 183 ? -0.598 -8.781 4.604 1.00 71.38 183 LEU A C 1
ATOM 1368 O O . LEU A 1 183 ? -0.701 -8.861 5.827 1.00 71.38 183 LEU A O 1
ATOM 1372 N N . GLY A 1 184 ? 0.257 -9.524 3.904 1.00 62.41 184 GLY A N 1
ATOM 1373 C CA . GLY A 1 184 ? 1.251 -10.386 4.533 1.00 62.41 184 GLY A CA 1
ATOM 1374 C C . GLY A 1 184 ? 2.466 -9.572 4.972 1.00 62.41 184 GLY A C 1
ATOM 1375 O O . GLY A 1 184 ? 3.282 -9.186 4.140 1.00 62.41 184 GLY A O 1
ATOM 1376 N N . ILE A 1 185 ? 2.608 -9.317 6.273 1.00 68.12 185 ILE A N 1
ATOM 1377 C CA . ILE A 1 185 ? 3.855 -8.794 6.843 1.00 68.12 185 ILE A CA 1
ATOM 1378 C C . ILE A 1 185 ? 4.720 -10.009 7.175 1.00 68.12 185 ILE A C 1
ATOM 1380 O O . ILE A 1 185 ? 4.550 -10.622 8.225 1.00 68.12 185 ILE A O 1
ATOM 1384 N N . ASN A 1 186 ? 5.613 -10.396 6.262 1.00 57.56 186 ASN A N 1
ATOM 1385 C CA . ASN A 1 186 ? 6.592 -11.445 6.539 1.00 57.56 186 ASN A CA 1
ATOM 1386 C C . ASN A 1 186 ? 7.740 -10.825 7.345 1.00 57.56 186 ASN A C 1
ATOM 1388 O O . ASN A 1 186 ? 8.772 -10.454 6.784 1.00 57.56 186 ASN A O 1
ATOM 1392 N N . SER A 1 187 ? 7.532 -10.617 8.646 1.00 57.41 187 SER A N 1
ATOM 1393 C CA . SER A 1 187 ? 8.643 -10.285 9.529 1.00 57.41 187 SER A CA 1
ATOM 1394 C C . SER A 1 187 ? 9.618 -11.461 9.506 1.00 57.41 187 SER A C 1
ATOM 1396 O O . SER A 1 187 ? 9.218 -12.619 9.635 1.00 57.41 187 SER A O 1
ATOM 1398 N N . THR A 1 188 ? 10.911 -11.191 9.304 1.00 54.81 188 THR A N 1
ATOM 1399 C CA . THR A 1 188 ? 11.947 -12.191 9.583 1.00 54.81 188 THR A CA 1
ATOM 1400 C C . THR A 1 188 ? 11.677 -12.711 10.984 1.00 54.81 188 THR A C 1
ATOM 1402 O O . THR A 1 188 ? 11.619 -11.900 11.905 1.00 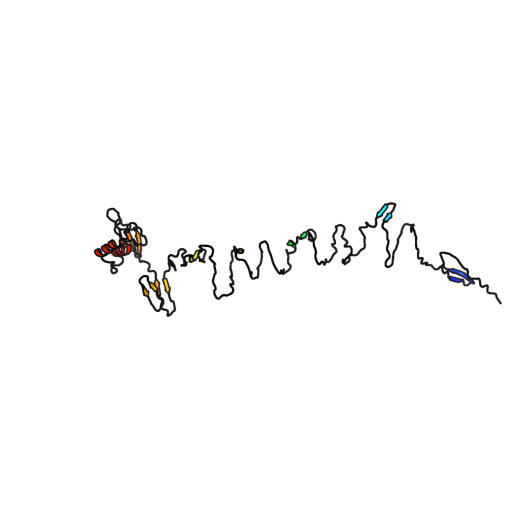54.81 188 THR A O 1
ATOM 1405 N N . ALA A 1 189 ? 11.458 -14.020 11.123 1.00 48.09 189 ALA A N 1
ATOM 1406 C CA . ALA A 1 189 ? 11.094 -14.654 12.382 1.00 48.09 189 ALA A CA 1
ATOM 1407 C C . ALA A 1 189 ? 12.166 -14.399 13.456 1.00 48.09 189 ALA A C 1
ATOM 1409 O O . ALA A 1 189 ? 13.071 -15.202 13.671 1.00 48.09 189 ALA A O 1
ATOM 1410 N N . THR A 1 190 ? 12.070 -13.268 14.147 1.00 53.34 190 THR A N 1
ATOM 1411 C CA . THR A 1 190 ? 12.309 -13.236 15.579 1.00 53.34 190 THR A CA 1
ATOM 1412 C C . THR A 1 190 ? 11.126 -13.961 16.217 1.00 53.34 190 THR A C 1
ATOM 1414 O O . THR A 1 190 ? 10.061 -14.087 15.616 1.00 53.34 190 THR A O 1
ATOM 1417 N N . ASN A 1 191 ? 11.310 -14.526 17.403 1.00 52.72 191 ASN A N 1
ATOM 1418 C CA . ASN A 1 191 ? 10.376 -15.483 18.010 1.00 52.72 191 ASN A CA 1
ATOM 1419 C C . ASN A 1 191 ? 9.000 -14.890 18.405 1.00 52.72 191 ASN A C 1
ATOM 1421 O O . ASN A 1 191 ? 8.264 -15.522 19.158 1.00 52.72 191 ASN A O 1
ATOM 1425 N N . ASP A 1 192 ? 8.655 -13.705 17.899 1.00 50.94 192 ASP A N 1
ATOM 1426 C CA . ASP A 1 192 ? 7.471 -12.927 18.219 1.00 50.94 192 ASP A CA 1
ATOM 1427 C C . ASP A 1 192 ? 6.669 -12.619 16.945 1.00 50.94 192 ASP A C 1
ATOM 1429 O O . ASP A 1 192 ? 7.031 -11.769 16.131 1.00 50.94 192 ASP A O 1
ATOM 1433 N N . ASN A 1 193 ? 5.509 -13.265 16.801 1.00 50.50 193 ASN A N 1
ATOM 1434 C CA . ASN A 1 193 ? 4.439 -12.770 15.933 1.00 50.50 193 ASN A CA 1
ATOM 1435 C C . ASN A 1 193 ? 3.823 -11.525 16.592 1.00 50.50 193 ASN A C 1
ATOM 1437 O O . ASN A 1 193 ? 2.744 -11.602 17.185 1.00 50.50 193 ASN A O 1
ATOM 1441 N N . HIS A 1 194 ? 4.516 -10.388 16.555 1.00 59.09 194 HIS A N 1
ATOM 1442 C CA . HIS A 1 194 ? 4.003 -9.135 17.096 1.00 59.09 194 HIS A CA 1
ATOM 1443 C C . HIS A 1 194 ? 3.546 -8.211 15.963 1.00 59.09 194 HIS A C 1
ATOM 1445 O O . HIS A 1 194 ? 4.288 -7.917 15.029 1.00 59.09 194 HIS A O 1
ATOM 1451 N N . ILE A 1 195 ? 2.304 -7.731 16.051 1.00 62.38 195 ILE A N 1
ATOM 1452 C CA . ILE A 1 195 ? 1.860 -6.580 15.265 1.00 62.38 195 ILE A CA 1
ATOM 1453 C C . ILE A 1 195 ? 2.475 -5.347 15.935 1.00 62.38 195 ILE A C 1
ATOM 1455 O O . ILE A 1 195 ? 1.886 -4.775 16.853 1.00 62.38 195 ILE A O 1
ATOM 1459 N N . GLU A 1 196 ? 3.654 -4.925 15.482 1.00 53.19 196 GLU A N 1
ATOM 1460 C CA . GLU A 1 196 ? 4.187 -3.604 15.815 1.00 53.19 196 GLU A CA 1
ATOM 1461 C C . GLU A 1 196 ? 3.396 -2.544 15.048 1.00 53.19 196 GLU A C 1
ATOM 1463 O O . GLU A 1 196 ? 3.742 -2.119 13.949 1.00 53.19 196 GLU A O 1
ATOM 1468 N N . ARG A 1 197 ? 2.283 -2.100 15.631 1.00 62.56 197 ARG A N 1
ATOM 1469 C CA . ARG A 1 197 ? 1.865 -0.720 15.403 1.00 62.56 197 ARG A CA 1
ATOM 1470 C C . ARG A 1 197 ? 2.713 0.124 16.337 1.00 62.56 197 ARG A C 1
ATOM 1472 O O . ARG A 1 197 ? 2.352 0.263 17.502 1.00 62.56 197 ARG A O 1
ATOM 1479 N N . ASP A 1 198 ? 3.825 0.651 15.834 1.00 54.47 198 ASP A N 1
ATOM 1480 C CA . ASP A 1 198 ? 4.507 1.754 16.500 1.00 54.47 198 ASP A CA 1
ATOM 1481 C C . ASP A 1 198 ? 3.510 2.924 16.560 1.00 54.47 198 ASP A C 1
ATOM 1483 O O . ASP A 1 198 ? 3.151 3.538 15.554 1.00 54.47 198 ASP A O 1
ATOM 1487 N N . LEU A 1 199 ? 2.901 3.115 17.730 1.00 54.91 199 LEU A N 1
ATOM 1488 C CA . LEU A 1 199 ? 1.867 4.118 17.989 1.00 54.91 199 LEU A CA 1
ATOM 1489 C C . LEU A 1 199 ? 2.506 5.480 18.306 1.00 54.91 199 LEU A C 1
ATOM 1491 O O . LEU A 1 199 ? 1.893 6.283 19.013 1.00 54.91 199 LEU A O 1
ATOM 1495 N N . ASP A 1 200 ? 3.704 5.767 17.783 1.00 54.94 200 ASP A N 1
ATOM 1496 C CA . ASP A 1 200 ? 4.414 7.037 17.979 1.00 54.94 200 ASP A CA 1
ATOM 1497 C C . ASP A 1 200 ? 3.864 8.175 17.096 1.00 54.94 200 ASP A C 1
ATOM 1499 O O . ASP A 1 200 ? 4.557 8.902 16.390 1.00 54.94 200 ASP A O 1
ATOM 1503 N N . ALA A 1 201 ? 2.542 8.330 17.139 1.00 51.75 201 ALA A N 1
ATOM 1504 C CA . ALA A 1 201 ? 1.842 9.540 16.750 1.00 51.75 201 ALA A CA 1
ATOM 1505 C C . ALA A 1 201 ? 0.647 9.702 17.694 1.00 51.75 201 ALA A C 1
ATOM 1507 O O . ALA A 1 201 ? -0.492 9.380 17.362 1.00 51.75 201 ALA A O 1
ATOM 1508 N N . THR A 1 202 ? 0.947 10.142 18.918 1.00 57.53 202 THR A N 1
ATOM 1509 C CA . THR A 1 202 ? 0.053 10.782 19.900 1.00 57.53 202 THR A CA 1
ATOM 1510 C C . THR A 1 202 ? -1.418 10.306 19.912 1.00 57.53 202 THR A C 1
ATOM 1512 O O . THR A 1 202 ? -2.245 10.756 19.126 1.00 57.53 202 THR A O 1
ATOM 1515 N N . ASN A 1 203 ? -1.789 9.496 20.912 1.00 64.06 203 ASN A N 1
ATOM 1516 C CA . ASN A 1 203 ? -3.179 9.240 21.354 1.00 64.06 203 ASN A CA 1
ATOM 1517 C C . ASN A 1 203 ? -4.029 8.183 20.614 1.00 64.06 203 ASN A C 1
ATOM 1519 O O . ASN A 1 203 ? -5.247 8.152 20.810 1.00 64.06 203 ASN A O 1
ATOM 1523 N N . ASN A 1 204 ? -3.448 7.275 19.830 1.00 74.31 204 ASN A N 1
ATOM 1524 C CA . ASN A 1 204 ? -4.239 6.249 19.139 1.00 74.31 204 ASN A CA 1
ATOM 1525 C C . ASN A 1 204 ? -4.371 4.941 19.942 1.00 74.31 204 ASN A C 1
ATOM 1527 O O . ASN A 1 204 ? -3.390 4.357 20.388 1.00 74.31 204 ASN A O 1
ATOM 1531 N N . ASN A 1 205 ? -5.605 4.458 20.112 1.00 85.00 205 ASN A N 1
ATOM 1532 C CA . ASN A 1 205 ? -5.888 3.154 20.725 1.00 85.00 205 ASN A CA 1
ATOM 1533 C C . ASN A 1 205 ? -5.609 2.020 19.719 1.00 85.00 205 ASN A C 1
ATOM 1535 O O . ASN A 1 205 ? -5.939 2.158 18.539 1.00 85.00 205 ASN A O 1
ATOM 1539 N N . LEU A 1 206 ? -5.134 0.862 20.182 1.00 87.88 206 LEU A N 1
ATOM 1540 C CA . LEU A 1 206 ? -5.131 -0.362 19.373 1.00 87.88 206 LEU A CA 1
ATOM 1541 C C . LEU A 1 206 ? -6.554 -0.934 19.337 1.00 87.88 206 LEU A C 1
ATOM 1543 O O . LEU A 1 206 ? -7.159 -1.142 20.386 1.00 87.88 206 LEU A O 1
ATOM 1547 N N . ARG A 1 207 ? -7.104 -1.178 18.143 1.00 86.69 207 ARG A N 1
ATOM 1548 C CA . ARG A 1 207 ? -8.470 -1.691 17.948 1.00 86.69 207 ARG A CA 1
ATOM 1549 C C . ARG A 1 207 ? -8.464 -2.919 17.050 1.00 86.69 207 ARG A C 1
ATOM 1551 O O . ARG A 1 207 ? -7.850 -2.896 15.989 1.00 86.69 207 ARG A O 1
ATOM 1558 N N . ILE A 1 208 ? -9.214 -3.938 17.451 1.00 89.38 208 ILE A N 1
ATOM 1559 C CA . ILE A 1 208 ? -9.602 -5.074 16.613 1.00 89.38 208 ILE A CA 1
ATOM 1560 C C . ILE A 1 208 ? -11.107 -4.953 16.400 1.00 89.38 208 ILE A C 1
ATOM 1562 O O . ILE A 1 208 ? -11.862 -4.829 17.370 1.00 89.38 208 ILE A O 1
ATOM 1566 N N . GLY A 1 209 ? -11.545 -4.946 15.145 1.00 86.62 209 GLY A N 1
ATOM 1567 C CA . GLY A 1 209 ? -12.949 -4.779 14.798 1.00 86.62 209 GLY A CA 1
ATOM 1568 C C . GLY A 1 209 ? -13.475 -5.878 13.893 1.00 86.62 209 GLY A C 1
ATOM 1569 O O . GLY A 1 209 ? -12.745 -6.399 13.057 1.00 86.62 209 GLY A O 1
ATOM 1570 N N . VAL A 1 210 ? -14.756 -6.197 14.052 1.00 88.56 210 VAL A N 1
ATOM 1571 C CA . VAL A 1 210 ? -15.527 -7.007 13.104 1.00 88.56 210 VAL A CA 1
ATOM 1572 C C . VAL A 1 210 ? -16.710 -6.183 12.601 1.00 88.56 210 VAL A C 1
ATOM 1574 O O . VAL A 1 210 ? -17.300 -5.420 13.366 1.00 88.56 210 VAL A O 1
ATOM 1577 N N . ASN A 1 211 ? -17.060 -6.309 11.317 1.00 86.38 211 ASN A N 1
ATOM 1578 C CA . ASN A 1 211 ? -18.210 -5.625 10.703 1.00 86.38 211 ASN A CA 1
ATOM 1579 C C . ASN A 1 211 ? -18.267 -4.108 10.987 1.00 86.38 211 ASN A C 1
ATOM 1581 O O . ASN A 1 211 ? -19.297 -3.591 11.414 1.00 86.38 211 ASN A O 1
ATOM 1585 N N . ASN A 1 212 ? -17.153 -3.392 10.794 1.00 79.06 212 ASN A N 1
ATOM 1586 C CA . ASN A 1 212 ? -17.031 -1.947 11.063 1.00 79.06 212 ASN A CA 1
ATOM 1587 C C . ASN A 1 212 ? -17.316 -1.519 12.518 1.00 79.06 212 ASN A C 1
ATOM 1589 O O . ASN A 1 212 ? -17.539 -0.340 12.787 1.00 79.06 212 ASN A O 1
ATOM 1593 N N . SER A 1 213 ? -17.277 -2.450 13.472 1.00 82.38 213 SER A N 1
ATOM 1594 C CA . SER A 1 213 ? -17.437 -2.176 14.900 1.00 82.38 213 SER A CA 1
ATOM 1595 C C . SER A 1 213 ? -16.188 -2.580 15.674 1.00 82.38 213 SER A C 1
ATOM 1597 O O . SER A 1 213 ? -15.487 -3.510 15.291 1.00 82.38 213 SER A O 1
ATOM 1599 N N . THR A 1 214 ? -15.898 -1.892 16.780 1.00 86.38 214 THR A N 1
ATOM 1600 C CA . THR A 1 214 ? -14.769 -2.247 17.654 1.00 86.38 214 THR A CA 1
ATOM 1601 C C . THR A 1 214 ? -15.159 -3.418 18.554 1.00 86.38 214 THR A C 1
ATOM 1603 O O . THR A 1 214 ? -16.019 -3.280 19.421 1.00 86.38 214 THR A O 1
ATOM 1606 N N . SER A 1 215 ? -14.501 -4.560 18.370 1.00 91.88 215 SER A N 1
ATOM 1607 C CA . SER A 1 215 ? -14.708 -5.773 19.169 1.00 91.88 215 SER A CA 1
ATOM 1608 C C . SER A 1 215 ? -13.761 -5.837 20.361 1.00 91.88 215 SER A C 1
ATOM 1610 O O . SER A 1 215 ? -14.169 -6.246 21.444 1.00 91.88 215 SER A O 1
ATOM 1612 N N . MET A 1 216 ? -12.517 -5.391 20.185 1.00 93.50 216 MET A N 1
ATOM 1613 C CA . MET A 1 216 ? -11.510 -5.287 21.239 1.00 93.50 216 MET A CA 1
ATOM 1614 C C . MET A 1 216 ? -10.743 -3.974 21.100 1.00 93.50 216 MET A C 1
ATOM 1616 O O . MET A 1 216 ? -10.441 -3.536 19.990 1.00 93.50 216 MET A O 1
ATOM 1620 N N . ILE A 1 217 ? -10.419 -3.347 22.228 1.00 91.94 217 ILE A N 1
ATOM 1621 C CA . ILE A 1 217 ? -9.637 -2.115 22.278 1.00 91.94 217 ILE A CA 1
ATOM 1622 C C . ILE A 1 217 ? -8.619 -2.160 23.413 1.00 91.94 217 ILE A C 1
ATOM 1624 O O . ILE A 1 217 ? -8.981 -2.462 24.544 1.00 91.94 217 ILE A O 1
ATOM 1628 N N . LEU A 1 218 ? -7.369 -1.808 23.132 1.00 91.94 218 LEU A N 1
ATOM 1629 C CA . LEU A 1 218 ? -6.389 -1.425 24.143 1.00 91.94 218 LEU A CA 1
ATOM 1630 C C . LEU A 1 218 ? -6.217 0.091 24.061 1.00 91.94 218 LEU A C 1
ATOM 1632 O O . LEU A 1 218 ? -5.754 0.625 23.050 1.00 91.94 218 LEU A O 1
ATOM 1636 N N . THR A 1 219 ? -6.679 0.794 25.094 1.00 90.38 219 THR A N 1
ATOM 1637 C CA . THR A 1 219 ? -6.611 2.255 25.126 1.00 90.38 219 THR A CA 1
ATOM 1638 C C . THR A 1 219 ? -5.191 2.740 25.384 1.00 90.38 219 THR A C 1
ATOM 1640 O O . THR A 1 219 ? -4.383 2.034 25.983 1.00 90.38 219 THR A O 1
ATOM 1643 N N . THR A 1 220 ? -4.910 3.992 25.032 1.00 87.75 220 THR A N 1
ATOM 1644 C CA . THR A 1 220 ? -3.642 4.658 25.376 1.00 87.75 220 THR A CA 1
ATOM 1645 C C . THR A 1 220 ? -3.381 4.756 26.880 1.00 87.75 220 THR A C 1
ATOM 1647 O O . THR A 1 220 ? -2.244 4.911 27.302 1.00 87.75 220 THR A O 1
ATOM 1650 N N . THR A 1 221 ? -4.417 4.604 27.710 1.00 88.75 221 THR A N 1
ATOM 1651 C CA . THR A 1 221 ? -4.297 4.512 29.174 1.00 88.75 221 THR A CA 1
ATOM 1652 C C . THR A 1 221 ? -4.059 3.079 29.676 1.00 88.75 221 THR A C 1
ATOM 1654 O O . THR A 1 221 ? -4.233 2.824 30.866 1.00 88.75 221 THR A O 1
ATOM 1657 N N . GLY A 1 222 ? -3.777 2.118 28.790 1.00 89.75 222 GLY A N 1
ATOM 1658 C CA . GLY A 1 222 ? -3.486 0.724 29.139 1.00 89.75 222 GLY A CA 1
ATOM 1659 C C . GLY A 1 222 ? -4.697 -0.113 29.567 1.00 89.75 222 GLY A C 1
ATOM 1660 O O . GLY A 1 222 ? -4.530 -1.106 30.272 1.00 89.75 222 GLY A O 1
ATOM 1661 N N . ARG A 1 223 ? -5.926 0.274 29.195 1.00 93.25 223 ARG A N 1
ATOM 1662 C CA . ARG A 1 223 ? -7.140 -0.485 29.543 1.00 93.25 223 ARG A CA 1
ATOM 1663 C C . ARG A 1 223 ? -7.621 -1.320 28.365 1.00 93.25 223 ARG A C 1
ATOM 1665 O O . ARG A 1 223 ? -7.796 -0.794 27.268 1.00 93.25 223 ARG A O 1
ATOM 1672 N N . LEU A 1 224 ? -7.891 -2.595 28.619 1.00 95.62 224 LEU A N 1
ATOM 1673 C CA . LEU A 1 224 ? -8.426 -3.548 27.658 1.00 95.62 224 LEU A CA 1
ATOM 1674 C C . LEU A 1 224 ? -9.960 -3.604 27.750 1.00 95.62 224 LEU A C 1
ATOM 1676 O O . LEU A 1 224 ? -10.524 -4.006 28.768 1.00 95.62 224 LEU A O 1
ATOM 1680 N N . GLY A 1 225 ? -10.646 -3.203 26.683 1.00 94.19 225 GLY A N 1
ATOM 1681 C CA . GLY A 1 225 ? -12.090 -3.348 26.514 1.00 94.19 225 GLY A CA 1
ATOM 1682 C C . GLY A 1 225 ? -12.428 -4.456 25.519 1.00 94.19 225 GLY A C 1
ATOM 1683 O O . GLY A 1 225 ? -11.837 -4.508 24.443 1.00 94.19 225 GLY A O 1
ATOM 1684 N N . LEU A 1 226 ? -13.401 -5.308 25.848 1.00 93.75 226 LEU A N 1
ATOM 1685 C CA . LEU A 1 226 ? -13.995 -6.282 24.924 1.00 93.75 226 LEU A CA 1
ATOM 1686 C C . LEU A 1 226 ? -15.484 -5.961 24.773 1.00 93.75 226 LEU A C 1
ATOM 1688 O O . LEU A 1 226 ? -16.208 -5.945 25.763 1.00 93.75 226 LEU A O 1
ATOM 1692 N N . GLY A 1 227 ? -15.937 -5.650 23.558 1.00 91.12 227 GLY A N 1
ATOM 1693 C CA . GLY A 1 227 ? -17.308 -5.195 23.289 1.00 91.12 227 GLY A CA 1
ATOM 1694 C C . GLY A 1 227 ? -17.620 -3.779 23.798 1.00 91.12 227 GLY A C 1
ATOM 1695 O O . GLY A 1 227 ? -18.783 -3.403 23.923 1.00 91.12 227 GLY A O 1
ATOM 1696 N N . THR A 1 228 ? -16.599 -2.981 24.121 1.00 89.94 228 THR A N 1
ATOM 1697 C CA . THR A 1 228 ? -16.741 -1.585 24.558 1.00 89.94 228 THR A CA 1
ATOM 1698 C C . THR A 1 228 ? -15.591 -0.731 24.053 1.00 89.94 228 THR A C 1
ATOM 1700 O O . THR A 1 228 ? -14.465 -1.206 23.950 1.00 89.94 228 THR A O 1
ATOM 1703 N N . THR A 1 229 ? -15.856 0.546 23.791 1.00 91.69 229 THR A N 1
ATOM 1704 C CA . THR A 1 229 ? -14.833 1.542 23.436 1.00 91.69 229 THR A CA 1
ATOM 1705 C C . THR A 1 229 ? -14.355 2.367 24.632 1.00 91.69 229 THR A C 1
ATOM 1707 O O . THR A 1 229 ? -13.372 3.093 24.506 1.00 91.69 229 THR A O 1
ATOM 1710 N N . SER A 1 230 ? -15.029 2.258 25.782 1.00 91.62 230 SER A N 1
ATOM 1711 C CA . SER A 1 230 ? -14.796 3.096 26.967 1.00 91.62 230 SER A CA 1
ATOM 1712 C C . SER A 1 230 ? -14.613 2.234 28.224 1.00 91.62 230 SER A C 1
ATOM 1714 O O . SER A 1 230 ? -15.482 2.213 29.102 1.00 91.62 230 SER A O 1
ATOM 1716 N N . PRO A 1 231 ? -13.511 1.468 28.328 1.00 94.19 231 PRO A N 1
ATOM 1717 C CA . PRO A 1 231 ? -13.255 0.615 29.481 1.00 94.19 231 PRO A CA 1
ATOM 1718 C C . PRO A 1 231 ? -13.095 1.423 30.785 1.00 94.19 231 PRO A C 1
ATOM 1720 O O . PRO A 1 231 ? -12.274 2.340 30.890 1.00 94.19 231 PRO A O 1
ATOM 1723 N N . SER A 1 232 ? -13.874 1.064 31.810 1.00 93.44 232 SER A N 1
ATOM 1724 C CA . SER A 1 232 ? -13.844 1.691 33.143 1.00 93.44 232 SER A CA 1
ATOM 1725 C C . SER A 1 232 ? -12.864 1.019 34.114 1.00 93.44 232 SER A C 1
ATOM 1727 O O . SER A 1 232 ? -12.564 1.586 35.163 1.00 93.44 232 SER A O 1
ATOM 1729 N N . ALA A 1 233 ? -12.330 -0.148 33.747 1.00 89.69 233 ALA A N 1
ATOM 1730 C CA . ALA A 1 233 ? -11.347 -0.930 34.494 1.00 89.69 233 ALA A CA 1
ATOM 1731 C C . ALA A 1 233 ? -10.227 -1.421 33.558 1.00 89.69 233 ALA A C 1
ATOM 1733 O O . ALA A 1 233 ? -10.352 -1.307 32.338 1.00 89.69 233 ALA A O 1
ATOM 1734 N N . THR A 1 234 ? -9.143 -1.970 34.119 1.00 92.44 234 THR A N 1
ATOM 1735 C CA . THR A 1 234 ? -7.999 -2.503 33.350 1.00 92.44 234 THR A CA 1
ATOM 1736 C C . THR A 1 234 ? -8.417 -3.574 32.344 1.00 92.44 234 THR A C 1
ATOM 1738 O O . THR A 1 234 ? -7.911 -3.582 31.230 1.00 92.44 234 THR A O 1
ATOM 1741 N N . LEU A 1 235 ? -9.377 -4.426 32.711 1.00 92.50 235 LEU A N 1
ATOM 1742 C CA . LEU A 1 235 ? -10.095 -5.316 31.804 1.00 92.50 235 LEU A CA 1
ATOM 1743 C C . LEU A 1 235 ? -11.596 -5.056 31.980 1.00 92.50 235 LEU A C 1
ATOM 1745 O O . LEU A 1 235 ? -12.114 -5.211 33.085 1.00 92.50 235 LEU A O 1
ATOM 1749 N N . HIS A 1 236 ? -12.295 -4.650 30.919 1.00 91.06 236 HIS A N 1
ATOM 1750 C CA . HIS A 1 236 ? -13.734 -4.378 30.951 1.00 91.06 236 HIS A CA 1
ATOM 1751 C C . HIS A 1 236 ? -14.468 -5.121 29.831 1.00 91.06 236 HIS A C 1
ATOM 1753 O O . HIS A 1 236 ? -14.241 -4.868 28.649 1.00 91.06 236 HIS A O 1
ATOM 1759 N N . VAL A 1 237 ? -15.386 -6.006 30.224 1.00 91.94 237 VAL A N 1
ATOM 1760 C CA . VAL A 1 237 ? -16.269 -6.754 29.318 1.00 91.94 237 VAL A CA 1
ATOM 1761 C C . VAL A 1 237 ? -17.721 -6.517 29.754 1.00 91.94 237 VAL A C 1
ATOM 1763 O O . VAL A 1 237 ? -18.224 -7.251 30.612 1.00 91.94 237 VAL A O 1
ATOM 1766 N N . PRO A 1 238 ? -18.401 -5.460 29.269 1.00 85.31 238 PRO A N 1
ATOM 1767 C CA . PRO A 1 238 ? -19.787 -5.210 29.648 1.00 85.31 238 PRO A CA 1
ATOM 1768 C C . PRO A 1 238 ? -20.708 -6.310 29.121 1.00 85.31 238 PRO A C 1
ATOM 1770 O O . PRO A 1 238 ? -20.471 -6.883 28.061 1.00 85.31 238 PRO A O 1
ATOM 1773 N N . GLY A 1 239 ? -21.777 -6.603 29.863 1.00 81.56 239 GLY A N 1
ATOM 1774 C CA . GLY A 1 239 ? -22.774 -7.594 29.446 1.00 81.56 239 GLY A CA 1
ATOM 1775 C C . GLY A 1 239 ? -22.259 -9.037 29.392 1.00 81.56 239 GLY A C 1
ATOM 1776 O O . GLY A 1 239 ? -22.963 -9.909 28.892 1.00 81.56 239 GLY A O 1
ATOM 1777 N N . CYS A 1 240 ? -21.056 -9.313 29.908 1.00 79.06 240 CYS A N 1
ATOM 1778 C CA . CYS A 1 240 ? -20.614 -10.680 30.146 1.00 79.06 240 CYS A CA 1
ATOM 1779 C C . CYS A 1 240 ? -21.586 -11.336 31.134 1.00 79.06 240 CYS A C 1
ATOM 1781 O O . CYS A 1 240 ? -21.837 -10.766 32.185 1.00 79.06 240 CYS A O 1
ATOM 1783 N N . ASN A 1 241 ? -22.135 -12.510 30.819 1.00 72.19 241 ASN A N 1
ATOM 1784 C CA . ASN A 1 241 ? -23.058 -13.215 31.720 1.00 72.19 241 ASN A CA 1
ATOM 1785 C C . ASN A 1 241 ? -22.319 -14.085 32.739 1.00 72.19 241 ASN A C 1
ATOM 1787 O O .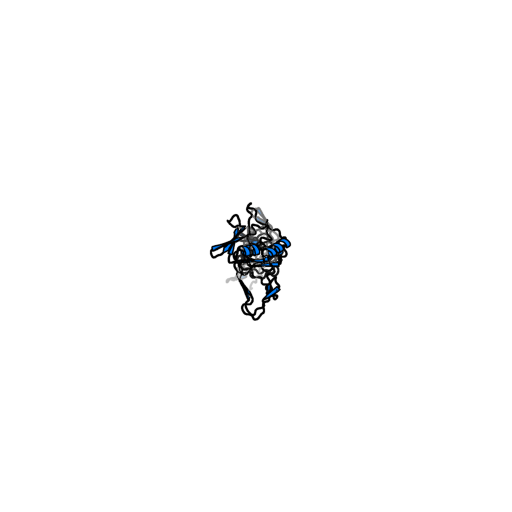 ASN A 1 241 ? -22.810 -14.296 33.848 1.00 72.19 241 ASN A O 1
ATOM 1791 N N . SER A 1 242 ? -21.140 -14.583 32.364 1.00 73.00 242 SER A N 1
ATOM 1792 C CA . SER A 1 242 ? -20.348 -15.482 33.187 1.00 73.00 242 SER A CA 1
ATOM 1793 C C . SER A 1 242 ? -18.877 -15.419 32.807 1.00 73.00 242 SER A C 1
ATOM 1795 O O . SER A 1 242 ? -18.539 -15.563 31.634 1.00 73.00 242 SER A O 1
ATOM 1797 N N . PHE A 1 243 ? -18.005 -15.290 33.802 1.00 74.25 243 PHE A N 1
ATOM 1798 C CA . PHE A 1 243 ? -16.588 -15.604 33.637 1.00 74.25 243 PHE A CA 1
ATOM 1799 C C . PHE A 1 243 ? -16.343 -17.013 34.169 1.00 74.25 243 PHE A C 1
ATOM 1801 O O . PHE A 1 243 ? -16.708 -17.316 35.306 1.00 74.25 243 PHE A O 1
ATOM 1808 N N . VAL A 1 244 ? -15.758 -17.869 33.333 1.00 70.50 244 VAL A N 1
ATOM 1809 C CA . VAL A 1 244 ? -15.326 -19.216 33.714 1.00 70.50 244 VAL A CA 1
ATOM 1810 C C . VAL A 1 244 ? -13.809 -19.228 33.686 1.00 70.50 244 VAL A C 1
ATOM 1812 O O . VAL A 1 244 ? -13.200 -19.054 32.631 1.00 70.50 244 VAL A O 1
ATOM 1815 N N . PHE A 1 245 ? -13.194 -19.430 34.843 1.00 71.56 245 PHE A N 1
ATOM 1816 C CA . PHE A 1 245 ? -11.750 -19.603 34.953 1.00 71.56 245 PHE A CA 1
ATOM 1817 C C . PHE A 1 245 ? -11.445 -21.091 35.121 1.00 71.56 245 PHE A C 1
ATOM 1819 O O . PHE A 1 245 ? -12.072 -21.731 35.956 1.00 71.56 245 PHE A O 1
ATOM 1826 N N . GLY A 1 246 ? -10.500 -21.649 34.357 1.00 61.72 246 GLY A N 1
ATOM 1827 C CA . GLY A 1 246 ? -9.998 -23.004 34.623 1.00 61.72 246 GLY A CA 1
ATOM 1828 C C . GLY A 1 246 ? -10.840 -24.163 34.096 1.00 61.72 246 GLY A C 1
ATOM 1829 O O . GLY A 1 246 ? -10.935 -25.194 34.760 1.00 61.72 246 GLY A O 1
ATOM 1830 N N . ALA A 1 247 ? -11.430 -24.039 32.907 1.00 55.94 247 ALA A N 1
ATOM 1831 C CA . ALA A 1 247 ? -12.009 -25.190 32.219 1.00 55.94 247 ALA A CA 1
ATOM 1832 C C . ALA A 1 247 ? -10.897 -26.205 31.856 1.00 55.94 247 ALA A C 1
ATOM 1834 O O . ALA A 1 247 ? -10.274 -26.094 30.806 1.00 55.94 247 ALA A O 1
ATOM 1835 N N . GLY A 1 248 ? -10.622 -27.166 32.751 1.00 58.97 248 GLY A N 1
ATOM 1836 C CA . GLY A 1 248 ? -9.777 -28.338 32.475 1.00 58.97 248 GLY A CA 1
ATOM 1837 C C . GLY A 1 248 ? -8.412 -28.440 33.179 1.00 58.97 248 GLY A C 1
ATOM 1838 O O . GLY A 1 248 ? -7.592 -29.228 32.719 1.00 58.97 248 GLY A O 1
ATOM 1839 N N . GLY A 1 249 ? -8.130 -27.706 34.268 1.00 62.22 249 GLY A N 1
ATOM 1840 C CA . GLY A 1 249 ? -6.819 -27.759 34.950 1.00 62.22 249 GLY A CA 1
ATOM 1841 C C . GLY A 1 249 ? -6.864 -27.848 36.484 1.00 62.22 249 GLY A C 1
ATOM 1842 O O . GLY A 1 249 ? -7.812 -27.395 37.117 1.00 62.22 249 GLY A O 1
ATOM 1843 N N . THR A 1 250 ? -5.803 -28.409 37.081 1.00 58.91 250 THR A N 1
ATOM 1844 C CA . THR A 1 250 ? -5.571 -28.599 38.534 1.00 58.91 250 THR A CA 1
ATOM 1845 C C . THR A 1 250 ? -4.991 -27.365 39.248 1.00 58.91 250 THR A C 1
ATOM 1847 O O . THR A 1 250 ? -4.410 -27.484 40.327 1.00 58.91 250 THR A O 1
ATOM 1850 N N . THR A 1 251 ? -5.101 -26.165 38.672 1.00 59.06 251 THR A N 1
ATOM 1851 C CA . THR A 1 251 ? -4.552 -24.942 39.275 1.00 59.06 251 THR A CA 1
ATOM 1852 C C . THR A 1 251 ? -5.562 -24.256 40.193 1.00 59.06 251 THR A C 1
ATOM 1854 O O . THR A 1 251 ? -6.731 -24.079 39.858 1.00 59.06 251 THR A O 1
ATOM 1857 N N . VAL A 1 252 ? -5.094 -23.834 41.373 1.00 58.66 252 VAL A N 1
ATOM 1858 C CA . VAL A 1 252 ? -5.865 -22.984 42.288 1.00 58.66 252 VAL A CA 1
ATOM 1859 C C . VAL A 1 252 ? -5.964 -21.587 41.685 1.00 58.66 252 VAL A C 1
ATOM 1861 O O . VAL A 1 252 ? -4.972 -20.855 41.635 1.00 58.66 252 VAL A O 1
ATOM 1864 N N . TYR A 1 253 ? -7.162 -21.190 41.269 1.00 61.66 253 TYR A N 1
ATOM 1865 C CA . TYR A 1 253 ? -7.440 -19.796 40.943 1.00 61.66 253 TYR A CA 1
ATOM 1866 C C . TYR A 1 253 ? -7.561 -19.001 42.240 1.00 61.66 253 TYR A C 1
ATOM 1868 O O . TYR A 1 253 ? -8.300 -19.385 43.140 1.00 61.66 253 TYR A O 1
ATOM 1876 N N . ARG A 1 254 ? -6.802 -17.905 42.352 1.00 60.31 254 ARG A N 1
ATOM 1877 C CA . ARG A 1 254 ? -6.911 -16.954 43.463 1.00 60.31 254 ARG A CA 1
ATOM 1878 C C . ARG A 1 254 ? -7.567 -15.690 42.942 1.00 60.31 254 ARG A C 1
ATOM 1880 O O . ARG A 1 254 ? -6.908 -14.858 42.324 1.00 60.31 254 ARG A O 1
ATOM 1887 N N . LEU A 1 255 ? -8.858 -15.548 43.198 1.00 63.09 255 LEU A N 1
ATOM 1888 C CA . LEU A 1 255 ? -9.562 -14.292 42.989 1.00 63.09 255 LEU A CA 1
ATOM 1889 C C . LEU A 1 255 ? -9.561 -13.556 44.327 1.00 63.09 255 LEU A C 1
ATOM 1891 O O . LEU A 1 255 ? -10.124 -14.038 45.307 1.00 63.09 255 LEU A O 1
ATOM 1895 N N . ARG A 1 256 ? -8.872 -12.414 44.385 1.00 60.09 256 ARG A N 1
ATOM 1896 C CA . ARG A 1 256 ? -9.009 -11.484 45.506 1.00 60.09 256 ARG A CA 1
ATOM 1897 C C . ARG A 1 256 ? -10.228 -10.622 45.233 1.00 60.09 256 ARG A C 1
ATOM 1899 O O . ARG A 1 256 ? -10.220 -9.818 44.305 1.00 60.09 256 ARG A O 1
ATOM 1906 N N . THR A 1 257 ? -11.260 -10.794 46.042 1.00 62.66 257 THR A N 1
ATOM 1907 C CA . THR A 1 257 ? -12.308 -9.778 46.158 1.00 62.66 257 THR A CA 1
ATOM 1908 C C . THR A 1 257 ? -11.729 -8.529 46.837 1.00 62.66 257 THR A C 1
ATOM 1910 O O . THR A 1 257 ? -10.711 -8.595 47.533 1.00 62.66 257 THR A O 1
ATOM 1913 N N . ASP A 1 258 ? -12.374 -7.382 46.651 1.00 57.88 258 ASP A N 1
ATOM 1914 C CA . ASP A 1 258 ? -12.085 -6.117 47.351 1.00 57.88 258 ASP A CA 1
ATOM 1915 C C . ASP A 1 258 ? -12.121 -6.236 48.888 1.00 57.88 258 ASP A C 1
ATOM 1917 O O . ASP A 1 258 ? -11.515 -5.443 49.604 1.00 57.88 258 ASP A O 1
ATOM 1921 N N . SER A 1 259 ? -12.797 -7.267 49.387 1.00 56.03 259 SER A N 1
ATOM 1922 C CA . SER A 1 259 ? -12.938 -7.635 50.794 1.00 56.03 259 SER A CA 1
ATOM 1923 C C . SER A 1 259 ? -11.863 -8.618 51.277 1.00 56.03 259 SER A C 1
ATOM 1925 O O . SER A 1 259 ? -11.906 -9.068 52.420 1.00 56.03 259 SER A O 1
ATOM 1927 N N . GLY A 1 260 ? -10.880 -8.957 50.434 1.00 53.66 260 GLY A N 1
ATOM 1928 C CA . GLY A 1 260 ? -9.766 -9.837 50.795 1.00 53.66 260 GLY A CA 1
ATOM 1929 C C . GLY A 1 260 ? -10.139 -11.316 50.915 1.00 53.66 260 GLY A C 1
ATOM 1930 O O . GLY A 1 260 ? -9.263 -12.134 51.207 1.00 53.66 260 GLY A O 1
ATOM 1931 N N . ALA A 1 261 ? -11.396 -11.689 50.643 1.00 53.09 261 ALA A N 1
ATOM 1932 C CA . ALA A 1 261 ? -11.774 -13.089 50.525 1.00 53.09 261 ALA A CA 1
ATOM 1933 C C . ALA A 1 261 ? -11.056 -13.677 49.305 1.00 53.09 261 ALA A C 1
ATOM 1935 O O . ALA A 1 261 ? -11.237 -13.212 48.177 1.00 53.09 261 ALA A O 1
ATOM 1936 N N . THR A 1 262 ? -10.188 -14.653 49.571 1.00 56.84 262 THR A N 1
ATOM 1937 C CA . THR A 1 262 ? -9.552 -15.483 48.552 1.00 56.84 262 THR A CA 1
ATOM 1938 C C . THR A 1 262 ? -10.430 -16.707 48.392 1.00 56.84 262 THR A C 1
ATOM 1940 O O . THR A 1 262 ? -10.411 -17.592 49.244 1.00 56.84 262 THR A O 1
ATOM 1943 N N . GLU A 1 263 ? -11.221 -16.755 47.330 1.00 58.94 263 GLU A N 1
ATOM 1944 C CA . GLU A 1 263 ? -11.846 -18.013 46.943 1.00 58.94 263 GLU A CA 1
ATOM 1945 C C . GLU A 1 263 ? -10.777 -18.858 46.251 1.00 58.94 263 GLU A C 1
ATOM 1947 O O . GLU A 1 263 ? -10.207 -18.452 45.238 1.00 58.94 263 GLU A O 1
ATOM 1952 N N . SER A 1 264 ? -10.445 -19.995 46.859 1.00 57.50 264 SER A N 1
ATOM 1953 C CA . SER A 1 264 ? -9.563 -21.012 46.296 1.00 57.50 264 SER A CA 1
ATOM 1954 C C . SER A 1 264 ? -10.376 -22.284 46.114 1.00 57.50 264 SER A C 1
ATOM 1956 O O . SER A 1 264 ? -10.757 -22.915 47.100 1.00 57.50 264 SER A O 1
ATOM 1958 N N . ALA A 1 265 ? -10.639 -22.663 44.870 1.00 57.59 265 ALA A N 1
ATOM 1959 C CA . ALA A 1 265 ? -11.310 -23.915 44.546 1.00 57.59 265 ALA A CA 1
ATOM 1960 C C . ALA A 1 265 ? -10.476 -24.718 43.543 1.00 57.59 265 ALA A C 1
ATOM 1962 O O . ALA A 1 265 ? -9.725 -24.152 42.746 1.00 57.59 265 ALA A O 1
ATOM 1963 N N . LEU A 1 266 ? -10.607 -26.044 43.605 1.00 57.22 266 LEU A N 1
ATOM 1964 C CA . LEU A 1 266 ? -10.124 -26.961 42.578 1.00 57.22 266 LEU A CA 1
ATOM 1965 C C . LEU A 1 266 ? -11.264 -27.165 41.580 1.00 57.22 266 LEU A C 1
ATOM 1967 O O . LEU A 1 266 ? -12.275 -27.780 41.916 1.00 57.22 266 LEU A O 1
ATOM 1971 N N . GLY A 1 267 ? -11.114 -26.620 40.377 1.00 60.84 267 GLY A N 1
ATOM 1972 C CA . GLY A 1 267 ? -12.115 -26.702 39.315 1.00 60.84 267 GLY A CA 1
ATOM 1973 C C . GLY A 1 267 ? -12.623 -25.337 38.851 1.00 60.84 267 GLY A C 1
ATOM 1974 O O . GLY A 1 267 ? -12.222 -24.303 39.393 1.00 60.84 267 GLY A O 1
ATOM 1975 N N . PRO A 1 268 ? -13.484 -25.322 37.818 1.00 61.47 268 PRO A N 1
ATOM 1976 C CA . PRO A 1 268 ? -13.917 -24.085 37.205 1.00 61.47 268 PRO A CA 1
ATOM 1977 C C . PRO A 1 268 ? -14.751 -23.251 38.176 1.00 61.47 268 PRO A C 1
ATOM 1979 O O . PRO A 1 268 ? -15.846 -23.644 38.580 1.00 61.47 268 PRO A O 1
ATOM 1982 N N . ILE A 1 269 ? -14.248 -22.069 38.521 1.00 64.06 269 ILE A N 1
ATOM 1983 C CA . ILE A 1 269 ? -15.009 -21.079 39.284 1.00 64.06 269 ILE A CA 1
ATOM 1984 C C . ILE A 1 269 ? -15.846 -20.290 38.278 1.00 64.06 269 ILE A C 1
ATOM 1986 O O . ILE A 1 269 ? -15.306 -19.650 37.372 1.00 64.06 269 ILE A O 1
ATOM 1990 N N . THR A 1 270 ? -17.168 -20.373 38.425 1.00 61.75 270 THR A N 1
ATOM 1991 C CA . THR A 1 270 ? -18.142 -19.698 37.561 1.00 61.75 270 THR A CA 1
ATOM 1992 C C . THR A 1 270 ? -18.826 -18.599 38.356 1.00 61.75 270 THR A C 1
ATOM 1994 O O . THR A 1 270 ? -19.607 -18.883 39.263 1.00 61.75 270 THR A O 1
ATOM 1997 N N . TYR A 1 271 ? -18.572 -17.344 37.996 1.00 61.09 271 TYR A N 1
ATOM 1998 C CA . TYR A 1 271 ? -19.329 -16.218 38.536 1.00 61.09 271 TYR A CA 1
ATOM 1999 C C . TYR A 1 271 ? -20.354 -15.761 37.520 1.00 61.09 271 TYR A C 1
ATOM 2001 O O . TYR A 1 271 ? -19.995 -15.228 36.471 1.00 61.09 271 TYR A O 1
ATOM 2009 N N . GLN A 1 272 ? -21.628 -15.935 37.859 1.00 57.91 272 GLN A N 1
ATOM 2010 C CA . GLN A 1 272 ? -22.720 -15.331 37.114 1.00 57.91 272 GLN A CA 1
ATOM 2011 C C . GLN A 1 272 ? -23.037 -13.960 37.689 1.00 57.91 272 GLN A C 1
ATOM 2013 O O . GLN A 1 272 ? -23.168 -13.788 38.906 1.00 57.91 272 GLN A O 1
ATOM 2018 N N . TRP A 1 273 ? -23.218 -12.982 36.810 1.00 54.34 273 TRP A N 1
ATOM 2019 C CA . TRP A 1 273 ? -23.803 -11.719 37.225 1.00 54.34 273 TRP A CA 1
ATOM 2020 C C . TRP A 1 273 ? -25.236 -11.999 37.643 1.00 54.34 273 TRP A C 1
ATOM 2022 O O . TRP A 1 273 ? -26.081 -12.369 36.831 1.00 54.34 273 TRP A O 1
ATOM 2032 N N . ARG A 1 274 ? -25.514 -11.875 38.941 1.00 56.66 274 ARG A N 1
ATOM 2033 C CA . ARG A 1 274 ? -26.859 -12.107 39.450 1.00 56.66 274 ARG A CA 1
ATOM 2034 C C . ARG A 1 274 ? -27.749 -10.981 38.938 1.00 56.66 274 ARG A C 1
ATOM 2036 O O . ARG A 1 274 ? -27.723 -9.880 39.488 1.00 56.66 274 ARG A O 1
ATOM 2043 N N . THR A 1 275 ? -28.535 -11.250 37.898 1.00 61.09 275 THR A N 1
ATOM 2044 C CA . THR A 1 275 ? -29.608 -10.350 37.476 1.00 61.09 275 THR A CA 1
ATOM 2045 C C . THR A 1 275 ? -30.465 -10.058 38.702 1.00 61.09 275 THR A C 1
ATOM 2047 O O . THR A 1 275 ? -30.985 -10.971 39.351 1.00 61.09 275 THR A O 1
ATOM 2050 N N . MET A 1 276 ? -30.536 -8.783 39.095 1.00 70.31 276 MET A N 1
ATOM 2051 C CA . MET A 1 276 ? -31.363 -8.372 40.228 1.00 70.31 276 MET A CA 1
ATOM 2052 C C . MET A 1 276 ? -32.796 -8.830 39.934 1.00 70.31 276 MET A C 1
ATOM 2054 O O . MET A 1 276 ? -33.286 -8.535 38.848 1.00 70.31 276 MET A O 1
ATOM 2058 N N . PRO A 1 277 ? -33.508 -9.508 40.853 1.00 83.50 277 PRO A N 1
ATOM 2059 C CA . PRO A 1 277 ? -34.861 -10.002 40.587 1.00 83.50 277 PRO A CA 1
ATOM 2060 C C . PRO A 1 277 ? -35.908 -8.880 40.469 1.00 83.50 277 PRO A C 1
ATOM 2062 O O . PRO A 1 277 ? -37.104 -9.160 40.409 1.00 83.50 277 PRO A O 1
ATOM 2065 N N . PHE A 1 278 ? -35.474 -7.622 40.413 1.00 89.00 278 PHE A N 1
ATOM 2066 C CA . PHE A 1 278 ? -36.289 -6.425 40.308 1.00 89.00 278 PHE A CA 1
ATOM 2067 C C . PHE A 1 278 ? -35.546 -5.324 39.542 1.00 89.00 278 PHE A C 1
ATOM 2069 O O . PHE A 1 278 ? -34.316 -5.267 39.530 1.00 89.00 278 PHE A O 1
ATOM 2076 N N . THR A 1 279 ? -36.315 -4.405 38.968 1.00 91.75 279 THR A N 1
ATOM 2077 C CA . THR A 1 279 ? -35.848 -3.130 38.413 1.00 91.75 279 THR A CA 1
ATOM 2078 C C . THR A 1 279 ? -36.344 -1.973 39.278 1.00 91.75 279 THR A C 1
ATOM 2080 O O . THR A 1 279 ? -37.314 -2.116 40.024 1.00 91.75 279 THR A O 1
ATOM 2083 N N . PHE A 1 280 ? -35.677 -0.821 39.206 1.00 94.12 280 PHE A N 1
ATOM 2084 C CA . PHE A 1 280 ? -36.153 0.394 39.865 1.00 94.12 280 PHE A CA 1
ATOM 2085 C C . PHE A 1 280 ? -36.851 1.313 38.870 1.00 94.12 280 PHE A C 1
ATOM 2087 O O . PHE A 1 280 ? -36.437 1.428 37.718 1.00 94.12 280 PHE A O 1
ATOM 2094 N N . ARG A 1 281 ? -37.857 2.037 39.353 1.00 95.31 281 ARG A N 1
ATOM 2095 C CA . ARG A 1 281 ? -38.412 3.235 38.710 1.00 95.31 281 ARG A CA 1
ATOM 2096 C C . ARG A 1 281 ? -38.725 4.289 39.767 1.00 95.31 281 ARG A C 1
ATOM 2098 O O . ARG A 1 281 ? -38.858 3.957 40.947 1.00 95.31 281 ARG A O 1
ATOM 2105 N N . ILE A 1 282 ? -38.889 5.540 39.347 1.00 95.75 282 ILE A N 1
ATOM 2106 C CA . ILE A 1 282 ? -39.471 6.571 40.216 1.00 95.75 282 ILE A CA 1
ATOM 2107 C C . ILE A 1 282 ? -40.898 6.134 40.571 1.00 95.75 282 ILE A C 1
ATOM 2109 O O . ILE A 1 282 ? -41.666 5.720 39.699 1.00 95.75 282 ILE A O 1
ATOM 2113 N N . SER A 1 283 ? -41.221 6.169 41.862 1.00 95.69 283 SER A N 1
ATOM 2114 C CA . SER A 1 283 ? -42.522 5.733 42.365 1.00 95.69 283 SER A CA 1
ATOM 2115 C C . SER A 1 283 ? -43.636 6.627 41.829 1.00 95.69 283 SER A C 1
ATOM 2117 O O . SER A 1 283 ? -43.524 7.850 41.816 1.00 95.69 283 SER A O 1
ATOM 2119 N N . LYS A 1 284 ? -44.758 6.010 41.445 1.00 93.94 284 LYS A N 1
ATOM 2120 C CA . LYS A 1 284 ? -45.988 6.746 41.099 1.00 93.94 284 LYS A CA 1
ATOM 2121 C C . LYS A 1 284 ? -46.748 7.243 42.335 1.00 93.94 284 LYS A C 1
ATOM 2123 O O . LYS A 1 284 ? -47.649 8.069 42.214 1.00 93.94 284 LYS A O 1
ATOM 2128 N N . ARG A 1 285 ? -46.424 6.727 43.525 1.00 92.25 285 ARG A N 1
ATOM 2129 C CA . ARG A 1 285 ? -47.016 7.168 44.792 1.00 92.25 285 ARG A CA 1
ATOM 2130 C C . ARG A 1 285 ? -46.354 8.457 45.264 1.00 92.25 285 ARG A C 1
ATOM 2132 O O . ARG A 1 285 ? -45.132 8.499 45.369 1.00 92.25 285 ARG A O 1
ATOM 2139 N N . LYS A 1 286 ? -47.163 9.450 45.644 1.00 91.69 286 LYS A N 1
ATOM 2140 C CA . LYS A 1 286 ? -46.688 10.760 46.129 1.00 91.69 286 LYS A CA 1
ATOM 2141 C C . LYS A 1 286 ? -45.871 10.681 47.424 1.00 91.69 286 LYS A C 1
ATOM 2143 O O . LYS A 1 286 ? -45.014 11.517 47.655 1.00 91.69 286 LYS A O 1
ATOM 2148 N N . ASP A 1 287 ? -46.103 9.663 48.253 1.00 94.75 287 ASP A N 1
ATOM 2149 C CA . ASP A 1 287 ? -45.427 9.481 49.544 1.00 94.75 287 ASP A CA 1
ATOM 2150 C C . ASP A 1 287 ? -44.115 8.677 49.456 1.00 94.75 287 ASP A C 1
ATOM 2152 O O . ASP A 1 287 ? -43.468 8.435 50.484 1.00 94.75 287 ASP A O 1
ATOM 2156 N N . LYS A 1 288 ? -43.727 8.221 48.254 1.00 96.50 288 LYS A N 1
ATOM 2157 C CA . LYS A 1 288 ? -42.576 7.333 48.038 1.00 96.50 288 LYS A CA 1
ATOM 2158 C C . LYS A 1 288 ? -41.678 7.810 46.901 1.00 96.50 288 LYS A C 1
ATOM 2160 O O . LYS A 1 288 ? -42.154 8.327 45.901 1.00 96.50 288 LYS A O 1
ATOM 2165 N N . LYS A 1 289 ? -40.375 7.560 47.032 1.00 97.25 289 LYS A N 1
ATOM 2166 C CA . LYS A 1 289 ? -39.352 7.914 46.039 1.00 97.25 289 LYS A CA 1
ATOM 2167 C C . LYS A 1 289 ? -39.270 6.899 44.905 1.00 97.25 289 LYS A C 1
ATOM 2169 O O . LYS A 1 289 ? -39.307 7.265 43.735 1.00 97.25 289 LYS A O 1
ATOM 2174 N N . TYR A 1 290 ? -39.185 5.618 45.249 1.00 98.00 290 TYR A N 1
ATOM 2175 C CA . TYR A 1 290 ? -38.882 4.551 44.300 1.00 98.00 290 TYR A CA 1
ATOM 2176 C C . TYR A 1 290 ? -39.847 3.384 44.417 1.00 98.00 290 TYR A C 1
ATOM 2178 O O . TYR A 1 290 ? -40.298 3.068 45.516 1.00 98.00 290 TYR A O 1
ATOM 2186 N N . ASP A 1 291 ? -40.090 2.715 43.294 1.00 97.19 291 ASP A N 1
ATOM 2187 C CA . ASP A 1 291 ? -40.669 1.375 43.241 1.00 97.19 291 ASP A CA 1
ATOM 2188 C C . ASP A 1 291 ? -39.574 0.375 42.852 1.00 97.19 291 ASP A C 1
ATOM 2190 O O . ASP A 1 291 ? -38.891 0.571 41.845 1.00 97.19 291 ASP A O 1
ATOM 2194 N N . ALA A 1 292 ? -39.439 -0.710 43.615 1.00 96.12 292 ALA A N 1
ATOM 2195 C CA . ALA A 1 292 ? -38.776 -1.926 43.160 1.00 96.12 292 ALA A CA 1
ATOM 2196 C C . ALA A 1 292 ? -39.823 -2.835 42.500 1.00 96.12 292 ALA A C 1
ATOM 2198 O O . ALA A 1 292 ? -40.733 -3.321 43.177 1.00 96.12 292 ALA A O 1
ATOM 2199 N N . VAL A 1 293 ? -39.714 -3.026 41.185 1.00 94.19 293 VAL A N 1
ATOM 2200 C CA . VAL A 1 293 ? -40.635 -3.821 40.363 1.00 94.19 293 VAL A CA 1
ATOM 2201 C C . VAL A 1 293 ? -39.994 -5.172 40.083 1.00 94.19 293 VAL A C 1
ATOM 2203 O O . VAL A 1 293 ? -39.001 -5.249 39.362 1.00 94.19 293 VAL A O 1
ATOM 2206 N N . PHE A 1 294 ? -40.536 -6.224 40.681 1.00 93.25 294 PHE A N 1
ATOM 2207 C CA . PHE A 1 294 ? -40.068 -7.593 40.508 1.00 93.25 294 PHE A CA 1
ATOM 2208 C C . PHE A 1 294 ? -40.559 -8.180 39.181 1.00 93.25 294 PHE A C 1
ATOM 2210 O O . PHE A 1 294 ? -41.591 -7.771 38.650 1.00 93.25 294 PHE A O 1
ATOM 2217 N N . HIS A 1 295 ? -39.826 -9.162 38.654 1.00 85.06 295 HIS A N 1
ATOM 2218 C CA . HIS A 1 295 ? -40.190 -9.852 37.406 1.00 85.06 295 HIS A CA 1
ATOM 2219 C C . HIS A 1 295 ? -41.513 -10.626 37.521 1.00 85.06 295 HIS A C 1
ATOM 2221 O O . HIS A 1 295 ? -42.193 -10.825 36.521 1.00 85.06 295 HIS A O 1
ATOM 2227 N N . ASP A 1 296 ? -41.891 -11.020 38.740 1.00 87.00 296 ASP A N 1
ATOM 2228 C CA . ASP A 1 296 ? -43.173 -11.658 39.069 1.00 87.00 296 ASP A CA 1
ATOM 2229 C C . ASP A 1 296 ? -44.348 -10.657 39.160 1.00 87.00 296 ASP A C 1
ATOM 2231 O O . ASP A 1 296 ? -45.465 -11.035 39.503 1.00 87.00 296 ASP A O 1
ATOM 2235 N N . GLY A 1 297 ? -44.109 -9.371 38.876 1.00 84.62 297 GLY A N 1
ATOM 2236 C CA . GLY A 1 297 ? -45.105 -8.302 38.949 1.00 84.62 297 GLY A CA 1
ATOM 2237 C C . GLY A 1 297 ? -45.300 -7.705 40.346 1.00 84.62 297 GLY A C 1
ATOM 2238 O O . GLY A 1 297 ? -46.002 -6.699 40.482 1.00 84.62 297 GLY A O 1
ATOM 2239 N N . ARG A 1 298 ? -44.661 -8.251 41.392 1.00 92.31 298 ARG A N 1
ATOM 2240 C CA . ARG A 1 298 ? -44.700 -7.672 42.740 1.00 92.31 298 ARG A CA 1
ATOM 2241 C C . ARG A 1 298 ? -44.014 -6.310 42.748 1.00 92.31 298 ARG A C 1
ATOM 2243 O O . ARG A 1 298 ? -42.974 -6.103 42.126 1.00 92.31 298 ARG A O 1
ATOM 2250 N N . LEU A 1 299 ? -44.567 -5.375 43.513 1.00 93.94 299 LEU A N 1
ATOM 2251 C CA . LEU A 1 299 ? -44.043 -4.020 43.624 1.00 93.94 299 LEU A CA 1
ATOM 2252 C C . LEU A 1 299 ? -43.838 -3.633 45.085 1.00 93.94 299 LEU A C 1
ATOM 2254 O O . LEU A 1 299 ? -44.730 -3.804 45.915 1.00 93.94 299 LEU A O 1
ATOM 2258 N N . VAL A 1 300 ? -42.665 -3.080 45.391 1.00 96.81 300 VAL A N 1
ATOM 2259 C CA . VAL A 1 300 ? -42.331 -2.588 46.731 1.00 96.81 300 VAL A CA 1
ATOM 2260 C C . VAL A 1 300 ? -41.853 -1.146 46.640 1.00 96.81 300 VAL A C 1
ATOM 2262 O O . VAL A 1 300 ? -40.750 -0.876 46.167 1.00 96.81 300 VAL A O 1
ATOM 2265 N N . SER A 1 301 ? -42.680 -0.215 47.113 1.00 97.31 301 SER A N 1
ATOM 2266 C CA . SER A 1 301 ? -42.336 1.209 47.137 1.00 97.31 301 SER A CA 1
ATOM 2267 C C . SER A 1 301 ? -41.563 1.583 48.404 1.00 97.31 301 SER A C 1
ATOM 2269 O O . SER A 1 301 ? -41.969 1.232 49.516 1.00 97.31 301 SER A O 1
ATOM 2271 N N . PHE A 1 302 ? -40.476 2.341 48.268 1.00 96.94 302 PHE A N 1
ATOM 2272 C CA . PHE A 1 302 ? -39.592 2.723 49.373 1.00 96.94 302 PHE A CA 1
ATOM 2273 C C . PHE A 1 302 ? -39.022 4.142 49.218 1.00 96.94 302 PHE A C 1
ATOM 2275 O O . PHE A 1 302 ? -39.159 4.785 48.177 1.00 96.94 302 PHE A O 1
ATOM 2282 N N . GLY A 1 303 ? -38.396 4.632 50.295 1.00 95.31 303 GLY A N 1
ATOM 2283 C CA . GLY A 1 303 ? -37.899 6.003 50.420 1.00 95.31 303 GLY A CA 1
ATOM 2284 C C . GLY A 1 303 ? -39.038 6.994 50.638 1.00 95.31 303 GLY A C 1
ATOM 2285 O O . GLY A 1 303 ? -39.870 7.172 49.763 1.00 95.31 303 GLY A O 1
ATOM 2286 N N . GLY A 1 304 ? -39.117 7.616 51.812 1.00 94.56 304 GLY A N 1
ATOM 2287 C CA . GLY A 1 304 ? -40.236 8.501 52.147 1.00 94.56 304 GLY A CA 1
ATOM 2288 C C . GLY A 1 304 ? -40.168 9.865 51.458 1.00 94.56 304 GLY A C 1
ATOM 2289 O O . GLY A 1 304 ? -39.084 10.436 51.296 1.00 94.56 304 GLY A O 1
ATOM 2290 N N . ILE A 1 305 ? -41.341 10.411 51.150 1.00 93.88 305 ILE A N 1
ATOM 2291 C CA . ILE A 1 305 ? -41.564 11.824 50.827 1.00 93.88 305 ILE A CA 1
ATOM 2292 C C . ILE A 1 305 ? -42.473 12.416 51.912 1.00 93.88 305 ILE A C 1
ATOM 2294 O O . ILE A 1 305 ? -43.408 11.756 52.373 1.00 93.88 305 ILE A O 1
ATOM 2298 N N . LYS A 1 306 ? -42.139 13.614 52.401 1.00 92.94 306 LYS A N 1
ATOM 2299 C CA . LYS A 1 306 ? -42.900 14.322 53.440 1.00 92.94 306 LYS A CA 1
ATOM 2300 C C . LYS A 1 306 ? -44.261 14.775 52.885 1.00 92.94 306 LYS A C 1
ATOM 2302 O O . LYS A 1 306 ? -44.468 14.836 51.679 1.00 92.94 306 LYS A O 1
ATOM 2307 N N . ARG A 1 307 ? -45.193 15.157 53.768 1.00 89.69 307 ARG A N 1
ATOM 2308 C CA . ARG A 1 307 ? -46.539 15.637 53.373 1.00 89.69 307 ARG A CA 1
ATOM 2309 C C . ARG A 1 307 ? -46.534 16.930 52.544 1.00 89.69 307 ARG A C 1
ATOM 2311 O O . ARG A 1 307 ? -47.528 17.211 51.894 1.00 89.69 307 ARG A O 1
ATOM 2318 N N . ASN A 1 308 ? -45.449 17.701 52.584 1.00 89.75 308 ASN A N 1
ATOM 2319 C CA . ASN A 1 308 ? -45.242 18.910 51.781 1.00 89.75 308 ASN A CA 1
ATOM 2320 C C . ASN A 1 308 ? -44.562 18.612 50.426 1.00 89.75 308 ASN A C 1
ATOM 2322 O O . ASN A 1 308 ? -43.908 19.492 49.878 1.00 89.75 308 ASN A O 1
ATOM 2326 N N . ASP A 1 309 ? -44.639 17.367 49.943 1.00 88.81 309 ASP A N 1
ATOM 2327 C CA . ASP A 1 309 ? -44.002 16.865 48.716 1.00 88.81 309 ASP A CA 1
ATOM 2328 C C . ASP A 1 309 ? -42.461 16.954 48.689 1.00 88.81 309 ASP A C 1
ATOM 2330 O O . ASP A 1 309 ? -41.824 16.675 47.673 1.00 88.81 309 ASP A O 1
ATOM 2334 N N . GLU A 1 310 ? -41.824 17.273 49.821 1.00 91.81 310 GLU A N 1
ATOM 2335 C CA . GLU A 1 310 ? -40.369 17.320 49.938 1.00 91.81 310 GLU A CA 1
ATOM 2336 C C . GLU A 1 310 ? -39.809 15.936 50.329 1.00 91.81 310 GLU A C 1
ATOM 2338 O O . GLU A 1 310 ? -40.140 15.396 51.391 1.00 91.81 310 GLU A O 1
ATOM 2343 N N . PRO A 1 311 ? -38.935 15.319 49.519 1.00 94.31 311 PRO A N 1
ATOM 2344 C CA . PRO A 1 311 ? -38.319 14.045 49.863 1.00 94.31 311 PRO A CA 1
ATOM 2345 C C . PRO A 1 311 ? -37.468 14.130 51.140 1.00 94.31 311 PRO A C 1
ATOM 2347 O O . PRO A 1 311 ? -36.750 15.104 51.358 1.00 94.31 311 PRO A O 1
ATOM 2350 N N . TYR A 1 312 ? -37.520 13.104 51.999 1.00 93.44 312 TYR A N 1
ATOM 2351 C CA . TYR A 1 312 ? -36.625 13.048 53.166 1.00 93.44 312 TYR A CA 1
ATOM 2352 C C . TYR A 1 312 ? -35.162 13.030 52.710 1.00 93.44 312 TYR A C 1
ATOM 2354 O O . TYR A 1 312 ? -34.860 12.384 51.713 1.00 93.44 312 TYR A O 1
ATOM 2362 N N . GLN A 1 313 ? -34.253 13.671 53.443 1.00 94.38 313 GLN A N 1
ATOM 2363 C CA . GLN A 1 313 ? -32.817 13.501 53.193 1.00 94.38 313 GLN A CA 1
ATOM 2364 C C . GLN A 1 313 ? -32.392 12.048 53.447 1.00 94.38 313 GLN A C 1
ATOM 2366 O O . GLN A 1 313 ? -33.031 11.335 54.227 1.00 94.38 313 GLN A O 1
ATOM 2371 N N . GLN A 1 314 ? -31.327 11.616 52.780 1.00 95.81 314 GLN A N 1
ATOM 2372 C CA . GLN A 1 314 ? -30.773 10.271 52.914 1.00 95.81 314 GLN A CA 1
ATOM 2373 C C . GLN A 1 314 ? -29.244 10.305 52.938 1.00 95.81 314 GLN A C 1
ATOM 2375 O O . GLN A 1 314 ? -28.649 11.312 52.555 1.00 95.81 314 GLN A O 1
ATOM 2380 N N . TYR A 1 315 ? -28.597 9.213 53.346 1.00 96.38 315 TYR A N 1
ATOM 2381 C CA . TYR A 1 315 ? -27.136 9.157 53.345 1.00 96.38 315 TYR A CA 1
ATOM 2382 C C . TYR A 1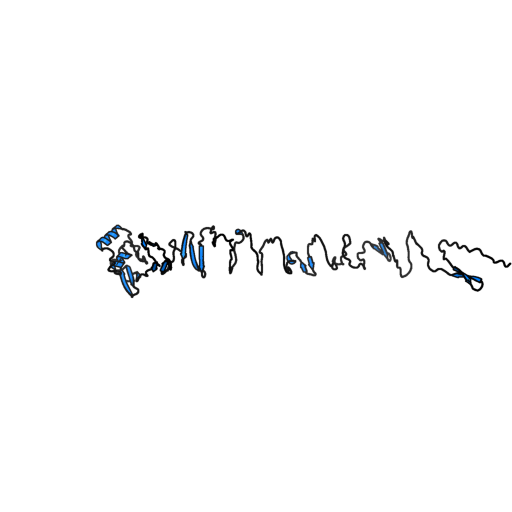 315 ? -26.586 9.222 51.924 1.00 96.38 315 TYR A C 1
ATOM 2384 O O . TYR A 1 315 ? -25.796 10.119 51.613 1.00 96.38 315 TYR A O 1
ATOM 2392 N N . ARG A 1 316 ? -27.039 8.298 51.070 1.00 95.19 316 ARG A N 1
ATOM 2393 C CA . ARG A 1 316 ? -26.651 8.225 49.664 1.00 95.19 316 ARG A CA 1
ATOM 2394 C C . ARG A 1 316 ? -27.653 7.417 48.853 1.00 95.19 316 ARG A C 1
ATOM 2396 O O . ARG A 1 316 ? -27.892 6.251 49.151 1.00 95.19 316 ARG A O 1
ATOM 2403 N N . ASP A 1 317 ? -28.143 7.989 47.764 1.00 95.44 317 ASP A N 1
ATOM 2404 C CA . ASP A 1 317 ? -28.934 7.285 46.767 1.00 95.44 317 ASP A CA 1
ATOM 2405 C C . ASP A 1 317 ? -28.034 6.403 45.897 1.00 95.44 317 ASP A C 1
ATOM 2407 O O . ASP A 1 317 ? -27.367 6.844 44.953 1.00 95.44 317 ASP A O 1
ATOM 2411 N N . SER A 1 318 ? -28.012 5.128 46.272 1.00 93.62 318 SER A N 1
ATOM 2412 C CA . SER A 1 318 ? -27.252 4.062 45.624 1.00 93.62 318 SER A CA 1
ATOM 2413 C C . SER A 1 318 ? -28.126 3.226 44.686 1.00 93.62 318 SER A C 1
ATOM 2415 O O . SER A 1 318 ? -27.721 2.144 44.259 1.00 93.62 318 SER A O 1
ATOM 2417 N N . THR A 1 319 ? -29.341 3.691 44.366 1.00 92.44 319 THR A N 1
ATOM 2418 C CA . THR A 1 319 ? -30.140 3.071 43.306 1.00 92.44 319 THR A CA 1
ATOM 2419 C C . THR A 1 319 ? -29.465 3.298 41.943 1.00 92.44 319 THR A C 1
ATOM 2421 O O . THR A 1 319 ? -28.810 4.320 41.748 1.00 92.44 319 THR A O 1
ATOM 2424 N N . PRO A 1 320 ? -29.652 2.408 40.953 1.00 88.44 320 PRO A N 1
ATOM 2425 C CA . PRO A 1 320 ? -29.171 2.623 39.586 1.00 88.44 320 PRO A CA 1
ATOM 2426 C C . PRO A 1 320 ? -29.696 3.911 38.931 1.00 88.44 320 PRO A C 1
ATOM 2428 O O . PRO A 1 320 ? -29.057 4.435 38.027 1.00 88.44 320 PRO A O 1
ATOM 2431 N N . LEU A 1 321 ? -30.851 4.420 39.378 1.00 92.25 321 LEU A N 1
ATOM 2432 C CA . LEU A 1 321 ? -31.480 5.619 38.819 1.00 92.25 321 LEU A CA 1
ATOM 2433 C C . LEU A 1 321 ? -30.908 6.919 39.381 1.00 92.25 321 LEU A C 1
ATOM 2435 O O . LEU A 1 321 ? -30.900 7.922 38.676 1.00 92.25 321 LEU A O 1
ATOM 2439 N N . ARG A 1 322 ? -30.496 6.921 40.656 1.00 93.69 322 ARG A N 1
ATOM 2440 C CA . ARG A 1 322 ? -29.984 8.101 41.379 1.00 93.69 322 ARG A CA 1
ATOM 2441 C C . ARG A 1 322 ? -30.881 9.350 41.284 1.00 93.69 322 ARG A C 1
ATOM 2443 O O . ARG A 1 322 ? -30.420 10.467 41.489 1.00 93.69 322 ARG A O 1
ATOM 2450 N N . ALA A 1 323 ? -32.171 9.178 40.999 1.00 94.19 323 ALA A N 1
ATOM 2451 C CA . ALA A 1 323 ? -33.133 10.252 40.757 1.00 94.19 323 ALA A CA 1
ATOM 2452 C C . ALA A 1 323 ? -33.331 11.197 41.959 1.00 94.19 323 ALA A C 1
ATOM 2454 O O . ALA A 1 323 ? -33.756 12.338 41.782 1.00 94.19 323 ALA A O 1
ATOM 2455 N N . PHE A 1 324 ? -33.014 10.750 43.178 1.00 95.75 324 PHE A N 1
ATOM 2456 C CA . PHE A 1 324 ? -33.130 11.547 44.397 1.00 95.75 324 PHE A CA 1
ATOM 2457 C C . PHE A 1 324 ? -31.771 11.888 45.017 1.00 95.75 324 PHE A C 1
ATOM 2459 O O . PHE A 1 324 ? -31.748 12.408 46.132 1.00 95.75 324 PHE A O 1
ATOM 2466 N N . SER A 1 325 ? -30.653 11.692 44.306 1.00 95.62 325 SER A N 1
ATOM 2467 C CA . SER A 1 325 ? -29.303 11.937 44.839 1.00 95.62 325 SER A CA 1
ATOM 2468 C C . SER A 1 325 ? -29.055 13.382 45.287 1.00 95.62 325 SER A C 1
ATOM 2470 O O . SER A 1 325 ? -28.174 13.634 46.099 1.00 95.62 325 SER A O 1
ATOM 2472 N N . LYS A 1 326 ? -29.854 14.353 44.820 1.00 95.75 326 LYS A N 1
ATOM 2473 C CA . LYS A 1 326 ? -29.803 15.747 45.305 1.00 95.75 326 LYS A CA 1
ATOM 2474 C C . LYS A 1 326 ? -30.152 15.906 46.794 1.00 95.75 326 LYS A C 1
ATOM 2476 O O . LYS A 1 326 ? -29.888 16.953 47.369 1.00 95.75 326 LYS A O 1
ATOM 2481 N N . TYR A 1 327 ? -30.765 14.888 47.401 1.00 94.38 327 TYR A N 1
ATOM 2482 C CA . TYR A 1 327 ? -31.101 14.837 48.827 1.00 94.38 327 TYR A CA 1
ATOM 2483 C C . TYR A 1 327 ? -30.096 14.003 49.646 1.00 94.38 327 TYR A C 1
ATOM 2485 O O . TYR A 1 327 ? -30.354 13.712 50.817 1.00 94.38 327 TYR A O 1
ATOM 2493 N N . ASP A 1 328 ? -28.971 13.609 49.040 1.00 96.12 328 ASP A N 1
ATOM 2494 C CA . ASP A 1 328 ? -27.878 12.911 49.715 1.00 96.12 328 ASP A CA 1
ATOM 2495 C C . ASP A 1 328 ? -27.129 13.880 50.637 1.00 96.12 328 ASP A C 1
ATOM 2497 O O . ASP A 1 328 ? -26.625 14.911 50.194 1.00 96.12 328 ASP A O 1
ATOM 2501 N N . HIS A 1 329 ? -27.021 13.549 51.924 1.00 93.50 329 HIS A N 1
ATOM 2502 C CA . HIS A 1 329 ? -26.266 14.356 52.880 1.00 93.50 329 HIS A CA 1
ATOM 2503 C C . HIS A 1 329 ? -24.809 13.903 53.038 1.00 93.50 329 HIS A C 1
ATOM 2505 O O . HIS A 1 329 ? -24.000 14.675 53.544 1.00 93.50 329 HIS A O 1
ATOM 2511 N N . GLY A 1 330 ? -24.456 12.651 52.708 1.00 91.94 330 GLY A N 1
ATOM 2512 C CA . GLY A 1 330 ? -23.087 12.107 52.813 1.00 91.94 330 GLY A CA 1
ATOM 2513 C C . GLY A 1 330 ? -22.489 12.017 54.232 1.00 91.94 330 GLY A C 1
ATOM 2514 O O . GLY A 1 330 ? -21.423 11.439 54.429 1.00 91.94 330 GLY A O 1
ATOM 2515 N N . LYS A 1 331 ? -23.167 12.563 55.247 1.00 92.94 331 LYS A N 1
ATOM 2516 C CA . LYS A 1 331 ? -22.761 12.546 56.665 1.00 92.94 331 LYS A CA 1
ATOM 2517 C C . LYS A 1 331 ? -22.826 11.145 57.288 1.00 92.94 331 LYS A C 1
ATOM 2519 O O . LYS A 1 331 ? -23.913 10.629 57.548 1.00 92.94 331 LYS A O 1
ATOM 2524 N N . ILE A 1 332 ? -21.659 10.573 57.589 1.00 90.19 332 ILE A N 1
ATOM 2525 C CA . ILE A 1 332 ? -21.498 9.236 58.195 1.00 90.19 332 ILE A CA 1
ATOM 2526 C C . ILE A 1 332 ? -22.185 9.145 59.565 1.00 90.19 332 ILE A C 1
ATOM 2528 O O . ILE A 1 332 ? -22.880 8.171 59.847 1.00 90.19 332 ILE A O 1
ATOM 2532 N N . GLU A 1 333 ? -22.060 10.177 60.400 1.00 91.50 333 GLU A N 1
ATOM 2533 C CA . GLU A 1 333 ? -22.654 10.200 61.744 1.00 91.50 333 GLU A CA 1
ATOM 2534 C C . GLU A 1 333 ? -24.185 10.094 61.711 1.00 91.50 333 GLU A C 1
ATOM 2536 O O . GLU A 1 333 ? -24.781 9.339 62.480 1.00 91.50 333 GLU A O 1
ATOM 2541 N N . GLN A 1 334 ? -24.839 10.803 60.783 1.00 90.38 334 GLN A N 1
ATOM 2542 C CA . GLN A 1 334 ? -26.296 10.741 60.623 1.00 90.38 334 GLN A CA 1
ATOM 2543 C C . GLN A 1 334 ? -26.755 9.348 60.180 1.00 90.38 334 GLN A C 1
ATOM 2545 O O . GLN A 1 334 ? -27.791 8.870 60.648 1.00 90.38 334 GLN A O 1
ATOM 2550 N N . ASN A 1 335 ? -25.955 8.675 59.350 1.00 92.38 335 ASN A N 1
ATOM 2551 C CA . ASN A 1 335 ? -26.218 7.306 58.935 1.00 92.38 335 ASN A CA 1
ATOM 2552 C C . ASN A 1 335 ? -26.111 6.316 60.109 1.00 92.38 335 ASN A C 1
ATOM 2554 O O . ASN A 1 335 ? -27.024 5.533 60.373 1.00 92.38 335 ASN A O 1
ATOM 2558 N N . GLN A 1 336 ? -25.042 6.414 60.904 1.00 91.38 336 GLN A N 1
ATOM 2559 C CA . GLN A 1 336 ? -24.878 5.591 62.107 1.00 91.38 336 GLN A CA 1
ATOM 2560 C C . GLN A 1 336 ? -26.035 5.789 63.097 1.00 91.38 336 GLN A C 1
ATOM 2562 O O . GLN A 1 336 ? -26.552 4.822 63.655 1.00 91.38 336 GLN A O 1
ATOM 2567 N N . GLN A 1 337 ? -26.486 7.031 63.292 1.00 92.19 337 GLN A N 1
ATOM 2568 C CA . GLN A 1 337 ? -27.633 7.335 64.151 1.00 92.19 337 GLN A CA 1
ATOM 2569 C C . GLN A 1 337 ? -28.948 6.763 63.603 1.00 92.19 337 GLN A C 1
ATOM 2571 O O . GLN A 1 337 ? -29.785 6.292 64.375 1.00 92.19 337 GLN A O 1
ATOM 2576 N N . PHE A 1 338 ? -29.142 6.765 62.282 1.00 92.88 338 PHE A N 1
ATOM 2577 C CA . PHE A 1 338 ? -30.283 6.103 61.654 1.00 92.88 338 PHE A CA 1
ATOM 2578 C C . PHE A 1 338 ? -30.281 4.593 61.942 1.00 92.88 338 PHE A C 1
ATOM 2580 O O . PHE A 1 338 ? -31.289 4.065 62.417 1.00 92.88 338 PHE A O 1
ATOM 2587 N N . TYR A 1 339 ? -29.144 3.913 61.767 1.00 92.25 339 TYR A N 1
ATOM 2588 C CA . TYR A 1 339 ? -29.017 2.483 62.067 1.00 92.25 339 TYR A CA 1
ATOM 2589 C C . TYR A 1 339 ? -29.158 2.154 63.562 1.00 92.25 339 TYR A C 1
ATOM 2591 O O . TYR A 1 339 ? -29.717 1.109 63.892 1.00 92.25 339 TYR A O 1
ATOM 2599 N N . LYS A 1 340 ? -28.763 3.054 64.474 1.00 93.00 340 LYS A N 1
ATOM 2600 C CA . LYS A 1 340 ? -29.042 2.911 65.917 1.00 93.00 340 LYS A CA 1
ATOM 2601 C C . LYS A 1 340 ? -30.541 2.936 66.232 1.00 93.00 340 LYS A C 1
ATOM 2603 O O . LYS A 1 340 ? -30.993 2.165 67.069 1.00 93.00 340 LYS A O 1
ATOM 2608 N N . ARG A 1 341 ? -31.319 3.797 65.564 1.00 92.19 341 ARG A N 1
ATOM 2609 C CA . ARG A 1 341 ? -32.773 3.922 65.796 1.00 92.19 341 ARG A CA 1
ATOM 2610 C C . ARG A 1 341 ? -33.598 2.844 65.102 1.00 92.19 341 ARG A C 1
ATOM 2612 O O . ARG A 1 341 ? -34.617 2.419 65.632 1.00 92.19 341 ARG A O 1
ATOM 2619 N N . HIS A 1 342 ? -33.195 2.442 63.900 1.00 88.69 342 HIS A N 1
ATOM 2620 C CA . HIS A 1 342 ? -33.991 1.561 63.040 1.00 88.69 342 HIS A CA 1
ATOM 2621 C C . HIS A 1 342 ? -33.440 0.134 62.939 1.00 88.69 342 HIS A C 1
ATOM 2623 O O . HIS A 1 342 ? -34.053 -0.703 62.271 1.00 88.69 342 HIS A O 1
ATOM 2629 N N . GLY A 1 343 ? -32.303 -0.150 63.579 1.00 91.12 343 GLY A N 1
ATOM 2630 C CA . GLY A 1 343 ? -31.578 -1.415 63.486 1.00 91.12 343 GLY A CA 1
ATOM 2631 C C . GLY A 1 343 ? -30.866 -1.604 62.137 1.00 91.12 343 GLY A C 1
ATOM 2632 O O . GLY A 1 343 ? -31.192 -0.911 61.164 1.00 91.12 343 GLY A O 1
ATOM 2633 N N . PRO A 1 344 ? -29.928 -2.566 62.038 1.00 90.00 344 PRO A N 1
ATOM 2634 C CA . PRO A 1 344 ? -29.197 -2.873 60.806 1.00 90.00 344 PRO A CA 1
ATOM 2635 C C . PRO A 1 344 ? -30.124 -3.330 59.665 1.00 90.00 344 PRO A C 1
ATOM 2637 O O . PRO A 1 344 ? -31.339 -3.497 59.833 1.00 90.00 344 PRO A O 1
ATOM 2640 N N . ILE A 1 345 ? -29.559 -3.508 58.469 1.00 90.56 345 ILE A N 1
ATOM 2641 C CA . ILE A 1 345 ? -30.259 -4.177 57.366 1.00 90.56 345 ILE A CA 1
ATOM 2642 C C . ILE A 1 345 ? -30.602 -5.605 57.812 1.00 90.56 345 ILE A C 1
ATOM 2644 O O . ILE A 1 345 ? -29.713 -6.393 58.122 1.00 90.56 345 ILE A O 1
ATOM 2648 N N . ASP A 1 346 ? -31.892 -5.939 57.827 1.00 87.12 346 ASP A N 1
ATOM 2649 C CA . ASP A 1 346 ? -32.371 -7.278 58.169 1.00 87.12 346 ASP A CA 1
ATOM 2650 C C . ASP A 1 346 ? -32.422 -8.155 56.913 1.00 87.12 346 ASP A C 1
ATOM 2652 O O . ASP A 1 346 ? -33.387 -8.127 56.145 1.00 87.12 346 ASP A O 1
ATOM 2656 N N . ASN A 1 347 ? -31.366 -8.935 56.693 1.00 86.38 347 ASN A N 1
ATOM 2657 C CA . ASN A 1 347 ? -31.285 -9.849 55.555 1.00 86.38 347 ASN A CA 1
ATOM 2658 C C . ASN A 1 347 ? -32.169 -11.101 55.701 1.00 86.38 347 ASN A C 1
ATOM 2660 O O . ASN A 1 347 ? -32.322 -11.817 54.715 1.00 86.38 347 ASN A O 1
ATOM 2664 N N . SER A 1 348 ? -32.789 -11.348 56.865 1.00 87.88 348 SER A N 1
ATOM 2665 C CA . SER A 1 348 ? -33.797 -12.411 57.020 1.00 87.88 348 SER A CA 1
ATOM 2666 C C . SER A 1 348 ? -35.147 -12.034 56.393 1.00 87.88 348 SER A C 1
ATOM 2668 O O . SER A 1 348 ? -35.957 -12.904 56.079 1.00 87.88 348 SER A O 1
ATOM 2670 N N . LYS A 1 349 ? -35.371 -10.735 56.140 1.00 87.38 349 LYS A N 1
ATOM 2671 C CA . LYS A 1 349 ? -36.558 -10.184 55.465 1.00 87.38 349 LYS A CA 1
ATOM 2672 C C . LYS A 1 349 ? -36.157 -9.354 54.237 1.00 87.38 349 LYS A C 1
ATOM 2674 O O . LYS A 1 349 ? -36.397 -8.136 54.202 1.00 87.38 349 LYS A O 1
ATOM 2679 N N . PRO A 1 350 ? -35.537 -9.985 53.220 1.00 89.44 350 PRO A N 1
ATOM 2680 C CA . PRO A 1 350 ? -35.091 -9.277 52.031 1.00 89.44 350 PRO A CA 1
ATOM 2681 C C . PRO A 1 350 ? -36.287 -8.693 51.277 1.00 89.44 350 PRO A C 1
ATOM 2683 O O . PRO A 1 350 ? -37.420 -9.161 51.401 1.00 89.44 350 PRO A O 1
ATOM 2686 N N . TYR A 1 351 ? -36.027 -7.674 50.459 1.00 91.81 351 TYR A N 1
ATOM 2687 C CA . TYR A 1 351 ? -37.017 -7.112 49.532 1.00 91.81 351 TYR A CA 1
ATOM 2688 C C . TYR A 1 351 ? -38.232 -6.426 50.175 1.00 91.81 351 TYR A C 1
ATOM 2690 O O . TYR A 1 351 ? -39.221 -6.163 49.498 1.00 91.81 351 TYR A O 1
ATOM 2698 N N . THR A 1 352 ? -38.179 -6.092 51.462 1.00 94.25 352 THR A N 1
ATOM 2699 C CA . THR A 1 352 ? -39.183 -5.228 52.100 1.00 94.25 352 THR A CA 1
ATOM 2700 C C . THR A 1 352 ? -38.872 -3.749 51.854 1.00 94.25 352 THR A C 1
ATOM 2702 O O . THR A 1 352 ? -37.735 -3.386 51.557 1.00 94.25 352 THR A O 1
ATOM 2705 N N . ALA A 1 353 ? -39.853 -2.856 52.020 1.00 94.62 353 ALA A N 1
ATOM 2706 C CA . ALA A 1 353 ? -39.626 -1.415 51.859 1.00 94.62 353 ALA A CA 1
ATOM 2707 C C . ALA A 1 353 ? -38.545 -0.879 52.817 1.00 94.62 353 ALA A C 1
ATOM 2709 O O . ALA A 1 353 ? -37.746 -0.023 52.439 1.00 94.62 353 ALA A O 1
ATOM 2710 N N . SER A 1 354 ? -38.491 -1.418 54.041 1.00 94.38 354 SER A N 1
ATOM 2711 C CA . SER A 1 354 ? -37.430 -1.124 55.012 1.00 94.38 354 SER A CA 1
ATOM 2712 C C . SER A 1 354 ? -36.075 -1.617 54.508 1.00 94.38 354 SER A C 1
ATOM 2714 O O . SER A 1 354 ? -35.123 -0.844 54.476 1.00 94.38 354 SER A O 1
ATOM 2716 N N . TRP A 1 355 ? -35.995 -2.862 54.027 1.00 94.81 355 TRP A N 1
ATOM 2717 C CA . TRP A 1 355 ? -34.762 -3.416 53.467 1.00 94.81 355 TRP A CA 1
ATOM 2718 C C . TRP A 1 355 ? -34.248 -2.599 52.276 1.00 94.81 355 TRP A C 1
ATOM 2720 O O . TRP A 1 355 ? -33.074 -2.246 52.249 1.00 94.81 355 TRP A O 1
ATOM 2730 N N . PHE A 1 356 ? -35.123 -2.228 51.336 1.00 96.06 356 PHE A N 1
ATOM 2731 C CA . PHE A 1 356 ? -34.761 -1.383 50.196 1.00 96.06 356 PHE A CA 1
ATOM 2732 C C . PHE A 1 356 ? -34.313 0.012 50.625 1.00 96.06 356 PHE A C 1
ATOM 2734 O O . PHE A 1 356 ? -33.282 0.493 50.163 1.00 96.06 356 PHE A O 1
ATOM 2741 N N . SER A 1 357 ? -35.059 0.657 51.527 1.00 95.88 357 SER A N 1
ATOM 2742 C CA . SER A 1 357 ? -34.696 1.987 52.014 1.00 95.88 357 SER A CA 1
ATOM 2743 C C . SER A 1 357 ? -33.348 1.966 52.718 1.00 95.88 357 SER A C 1
ATOM 2745 O O . SER A 1 357 ? -32.549 2.859 52.478 1.00 95.88 357 SER A O 1
ATOM 2747 N N . LYS A 1 358 ? -33.085 0.961 53.557 1.00 95.12 358 LYS A N 1
ATOM 2748 C CA . LYS A 1 358 ? -31.792 0.824 54.223 1.00 95.12 358 LYS A CA 1
ATOM 2749 C C . LYS A 1 358 ? -30.697 0.559 53.192 1.00 95.12 358 LYS A C 1
ATOM 2751 O O . LYS A 1 358 ? -29.814 1.372 53.025 1.00 95.12 358 LYS A O 1
ATOM 2756 N N . LYS A 1 359 ? -30.831 -0.490 52.382 1.00 93.50 359 LYS A N 1
ATOM 2757 C CA . LYS A 1 359 ? -29.794 -0.903 51.429 1.00 93.50 359 LYS A CA 1
ATOM 2758 C C . LYS A 1 359 ? -29.425 0.147 50.374 1.00 93.50 359 LYS A C 1
ATOM 2760 O O . LYS A 1 359 ? -28.273 0.186 49.957 1.00 93.50 359 LYS A O 1
ATOM 2765 N N . TYR A 1 360 ? -30.389 0.931 49.891 1.00 95.12 360 TYR A N 1
ATOM 2766 C CA . TYR A 1 360 ? -30.169 1.822 48.747 1.00 95.12 360 TYR A CA 1
ATOM 2767 C C . TYR A 1 360 ? -30.181 3.311 49.085 1.00 95.12 360 TYR A C 1
ATOM 2769 O O . TYR A 1 360 ? -29.796 4.092 48.220 1.00 95.12 360 TYR A O 1
ATOM 2777 N N . LEU A 1 361 ? -30.627 3.716 50.279 1.00 95.81 361 LEU A N 1
ATOM 2778 C CA . LEU A 1 361 ? -30.680 5.131 50.671 1.00 95.81 361 LEU A CA 1
ATOM 2779 C C . LEU A 1 361 ? -29.883 5.436 51.952 1.00 95.81 361 LEU A C 1
ATOM 2781 O O . LEU A 1 361 ? -29.469 6.585 52.120 1.00 95.81 361 LEU A O 1
ATOM 2785 N N . TRP A 1 362 ? -29.677 4.459 52.847 1.00 93.69 362 TRP A N 1
ATOM 2786 C CA . TRP A 1 362 ? -29.037 4.664 54.154 1.00 93.69 362 TRP A CA 1
ATOM 2787 C C . TRP A 1 362 ? -27.730 3.896 54.311 1.00 93.69 362 TRP A C 1
ATOM 2789 O O . TRP A 1 362 ? -27.723 2.649 54.296 1.00 93.69 362 TRP A O 1
#

Foldseek 3Di:
DDDDDDDPDDDDDDPPDDFPWDWDADPVGDTDTDGDDDDDDDDDDPDDDDDDDDDDDDDDDDPPDDDPDQWDDDPRDIDGPVPVLDDPDDDDDADDPPDDQRADPVRHNVPHPDDDDPDDDDPWDDDPPDTDDVVNVVVDDPPDDDDPDDDDPDDDDDPDDDPDDPPDDPVVVCPDDDDDPDDDPPDPDDPDPDPPPVVPPPWDWDFDDDPPGGQWIQGPVQAIEGPDPDDPDNDDDPPDQKDWDAPDDQDFDFDQDPVRDTDTDGHIDIDGDPDDQWAWDQDPDLQFGIWTQGPVRDIATAFGADPVSHGAAFQAQQHPVSPVRVSHPVDPVVLVVVCVVLPAQDPVDPPHRSNCCRVGTD

Radius of gyration: 62.64 Å; chains: 1; bounding box: 121×54×183 Å